Protein AF-A0A6G2W3J6-F1 (afdb_monomer_lite)

Structure (mmCIF, N/CA/C/O backbone):
data_AF-A0A6G2W3J6-F1
#
_entry.id   AF-A0A6G2W3J6-F1
#
loop_
_atom_site.group_PDB
_atom_site.id
_atom_site.type_symbol
_atom_site.label_atom_id
_atom_site.label_alt_id
_atom_site.label_comp_id
_atom_site.label_asym_id
_atom_site.label_entity_id
_atom_site.label_seq_id
_atom_site.pdbx_PDB_ins_code
_atom_site.Cartn_x
_atom_site.Cartn_y
_atom_site.Cartn_z
_atom_site.occupancy
_atom_site.B_iso_or_equiv
_atom_site.auth_seq_id
_atom_site.auth_comp_id
_atom_site.auth_asym_id
_atom_site.auth_atom_id
_atom_site.pdbx_PDB_model_num
ATOM 1 N N . MET A 1 1 ? -17.926 -0.804 -3.340 1.00 58.75 1 MET A N 1
ATOM 2 C CA . MET A 1 1 ? -16.644 -0.094 -3.191 1.00 58.75 1 MET A CA 1
ATOM 3 C C . MET A 1 1 ? -16.027 -0.636 -1.921 1.00 58.75 1 MET A C 1
ATOM 5 O O . MET A 1 1 ? -16.693 -0.536 -0.897 1.00 58.75 1 MET A O 1
ATOM 9 N N . GLN A 1 2 ? -14.886 -1.318 -2.015 1.00 79.25 2 GLN A N 1
ATOM 10 C CA . GLN A 1 2 ? -14.185 -1.808 -0.827 1.00 79.25 2 GLN A CA 1
ATOM 11 C C . GLN A 1 2 ? -13.640 -0.626 -0.022 1.00 79.25 2 GLN A C 1
ATOM 13 O O . GLN A 1 2 ? -13.324 0.428 -0.580 1.00 79.25 2 GLN A O 1
ATOM 18 N N . THR A 1 3 ? -13.573 -0.793 1.291 1.00 92.06 3 THR A N 1
ATOM 19 C CA . THR A 1 3 ? -12.894 0.146 2.191 1.00 92.06 3 THR A CA 1
ATOM 20 C C . THR A 1 3 ? -11.379 -0.045 2.129 1.00 92.06 3 THR A C 1
ATOM 22 O O . THR A 1 3 ? -10.904 -1.127 1.796 1.00 92.06 3 THR A O 1
ATOM 25 N N . THR A 1 4 ? -10.606 0.967 2.534 1.00 94.69 4 THR A N 1
ATOM 26 C CA . THR A 1 4 ? -9.136 0.873 2.621 1.00 94.69 4 THR A CA 1
ATOM 27 C C . THR A 1 4 ? -8.678 -0.325 3.459 1.00 94.69 4 THR A C 1
ATOM 29 O O . THR A 1 4 ? -7.733 -1.018 3.095 1.00 94.69 4 THR A O 1
ATOM 32 N N . THR A 1 5 ? -9.375 -0.614 4.563 1.00 94.44 5 THR A N 1
ATOM 33 C CA . THR A 1 5 ? -9.111 -1.786 5.408 1.00 94.44 5 THR A CA 1
ATOM 34 C C . THR A 1 5 ? -9.329 -3.098 4.655 1.00 94.44 5 THR A C 1
ATOM 36 O O . THR A 1 5 ? -8.476 -3.979 4.726 1.00 94.44 5 THR A O 1
ATOM 39 N N . GLU A 1 6 ? -10.443 -3.238 3.931 1.00 94.44 6 GLU A N 1
ATOM 40 C CA . GLU A 1 6 ? -10.735 -4.438 3.133 1.00 94.44 6 GLU A CA 1
ATOM 41 C C . GLU A 1 6 ? -9.711 -4.625 2.011 1.00 94.44 6 GLU A C 1
ATOM 43 O O . GLU A 1 6 ? -9.230 -5.739 1.817 1.00 94.44 6 GLU A O 1
ATOM 48 N N . THR A 1 7 ? -9.320 -3.539 1.337 1.00 97.94 7 THR A N 1
ATOM 49 C CA . THR A 1 7 ? -8.278 -3.565 0.304 1.00 97.94 7 THR A CA 1
ATOM 50 C C . THR A 1 7 ? -6.955 -4.076 0.867 1.00 97.94 7 THR A C 1
ATOM 52 O O . THR A 1 7 ? -6.372 -4.976 0.281 1.00 97.94 7 THR A O 1
ATOM 55 N N . LEU A 1 8 ? -6.502 -3.587 2.028 1.00 97.88 8 LEU A N 1
ATOM 56 C CA . LEU A 1 8 ? -5.251 -4.059 2.638 1.00 97.88 8 LEU A CA 1
ATOM 57 C C . LEU A 1 8 ? -5.320 -5.533 3.070 1.00 97.88 8 LEU A C 1
ATOM 59 O O . LEU A 1 8 ? -4.352 -6.271 2.898 1.00 97.88 8 LEU A O 1
ATOM 63 N N . ILE A 1 9 ? -6.456 -5.987 3.609 1.00 97.56 9 ILE A N 1
ATOM 64 C CA . ILE A 1 9 ? -6.646 -7.408 3.943 1.00 97.56 9 ILE A CA 1
ATOM 65 C C . ILE A 1 9 ? -6.544 -8.264 2.677 1.00 97.56 9 ILE A C 1
ATOM 67 O O . ILE A 1 9 ? -5.855 -9.284 2.676 1.00 97.56 9 ILE A O 1
ATOM 71 N N . GLU A 1 10 ? -7.174 -7.830 1.588 1.00 98.12 10 GLU A N 1
ATOM 72 C CA . GLU A 1 10 ? -7.120 -8.554 0.322 1.00 98.12 10 GLU A CA 1
ATOM 73 C C . GLU A 1 10 ? -5.729 -8.499 -0.326 1.00 98.12 10 GLU A C 1
ATOM 75 O O . GLU A 1 10 ? -5.260 -9.509 -0.843 1.00 98.12 10 GLU A O 1
ATOM 80 N N . THR A 1 11 ? -4.992 -7.391 -0.206 1.00 98.50 11 THR A N 1
ATOM 81 C CA . THR A 1 11 ? -3.577 -7.316 -0.605 1.00 98.50 11 THR A CA 1
ATOM 82 C C . THR A 1 11 ? -2.745 -8.396 0.085 1.00 98.50 11 THR A C 1
ATOM 84 O O . THR A 1 11 ? -1.949 -9.072 -0.566 1.00 98.50 11 THR A O 1
ATOM 87 N N . ALA A 1 12 ? -2.941 -8.605 1.391 1.00 98.00 12 ALA A N 1
ATOM 88 C CA . ALA A 1 12 ? -2.244 -9.661 2.120 1.00 98.00 12 ALA A CA 1
ATOM 89 C C . ALA A 1 12 ? -2.598 -11.064 1.586 1.00 98.00 12 ALA A C 1
ATOM 91 O O . ALA A 1 12 ? -1.707 -11.908 1.449 1.00 98.00 12 ALA A O 1
ATOM 92 N N . HIS A 1 13 ? -3.866 -11.316 1.234 1.00 97.94 13 HIS A N 1
ATOM 93 C CA . HIS A 1 13 ? -4.277 -12.573 0.596 1.00 97.94 13 HIS A CA 1
ATOM 94 C C . HIS A 1 13 ? -3.644 -12.769 -0.786 1.00 97.94 13 HIS A C 1
ATOM 96 O O . HIS A 1 13 ? -3.170 -13.869 -1.089 1.00 97.94 13 HIS A O 1
ATOM 102 N N . ILE A 1 14 ? -3.595 -11.714 -1.604 1.00 98.12 14 ILE A N 1
ATOM 103 C CA . ILE A 1 14 ? -2.970 -11.741 -2.930 1.00 98.12 14 ILE A CA 1
ATOM 104 C C . ILE A 1 14 ? -1.489 -12.094 -2.792 1.00 98.12 14 ILE A C 1
ATOM 106 O O . ILE A 1 14 ? -1.054 -13.069 -3.395 1.00 98.12 14 ILE A O 1
ATOM 110 N N . ILE A 1 15 ? -0.736 -11.401 -1.931 1.00 97.88 15 ILE A N 1
ATOM 111 C CA . ILE A 1 15 ? 0.695 -11.686 -1.713 1.00 97.88 15 ILE A CA 1
ATOM 112 C C . ILE A 1 15 ? 0.909 -13.106 -1.170 1.00 97.88 15 ILE A C 1
ATOM 114 O O . ILE A 1 15 ? 1.841 -13.786 -1.589 1.00 97.88 15 ILE A O 1
ATOM 118 N N . THR A 1 16 ? 0.033 -13.592 -0.287 1.00 97.62 16 THR A N 1
ATOM 119 C CA . THR A 1 16 ? 0.101 -14.977 0.221 1.00 97.62 16 THR A CA 1
ATOM 120 C C . THR A 1 16 ? -0.063 -16.008 -0.900 1.00 97.62 16 THR A C 1
ATOM 122 O O . THR A 1 16 ? 0.569 -17.062 -0.872 1.00 97.62 16 THR A O 1
ATOM 125 N N . THR A 1 17 ? -0.925 -15.720 -1.878 1.00 97.00 17 THR A N 1
ATOM 126 C CA . THR A 1 17 ? -1.281 -16.655 -2.957 1.00 97.00 17 THR A CA 1
ATOM 127 C C . THR A 1 17 ? -0.288 -16.606 -4.114 1.00 97.00 17 THR A C 1
ATOM 129 O O . THR A 1 17 ? 0.094 -17.644 -4.647 1.00 97.00 17 THR A O 1
ATOM 132 N N . HIS A 1 18 ? 0.119 -15.400 -4.496 1.00 95.94 18 HIS A N 1
ATOM 133 C CA . HIS A 1 18 ? 0.933 -15.126 -5.676 1.00 95.94 18 HIS A CA 1
ATOM 134 C C . HIS A 1 18 ? 2.433 -15.068 -5.361 1.00 95.94 18 HIS A C 1
ATOM 136 O O . HIS A 1 18 ? 3.262 -15.363 -6.217 1.00 95.94 18 HIS A O 1
ATOM 142 N N . GLY A 1 19 ? 2.792 -14.749 -4.116 1.00 96.75 19 GLY A N 1
ATOM 143 C CA . GLY A 1 19 ? 4.154 -14.411 -3.724 1.00 96.75 19 GLY A CA 1
ATOM 144 C C . GLY A 1 19 ? 4.464 -12.928 -3.939 1.00 96.75 19 GLY A C 1
ATOM 145 O O . GLY A 1 19 ? 3.744 -12.208 -4.631 1.00 96.75 19 GLY A O 1
ATOM 146 N N . LEU A 1 20 ? 5.557 -12.476 -3.324 1.00 97.12 20 LEU A N 1
ATOM 147 C CA . LEU A 1 20 ? 6.039 -11.101 -3.420 1.00 97.12 20 LEU A CA 1
ATOM 148 C C . LEU A 1 20 ? 7.116 -10.997 -4.502 1.00 97.12 20 LEU A C 1
ATOM 150 O O . LEU A 1 20 ? 8.135 -11.687 -4.434 1.00 97.12 20 LEU A O 1
ATOM 154 N N . HIS A 1 21 ? 6.900 -10.125 -5.478 1.00 96.25 21 HIS A N 1
ATOM 155 C CA . HIS A 1 21 ? 7.903 -9.767 -6.472 1.00 96.25 21 HIS A CA 1
ATOM 156 C C . HIS A 1 21 ? 8.715 -8.558 -6.001 1.00 96.25 21 HIS A C 1
ATOM 158 O O . HIS A 1 21 ? 8.170 -7.611 -5.447 1.00 96.25 21 HIS A O 1
ATOM 164 N N . THR A 1 22 ? 10.026 -8.612 -6.231 1.00 92.75 22 THR A N 1
ATOM 165 C CA . THR A 1 22 ? 11.011 -7.594 -5.827 1.00 92.75 22 THR A CA 1
ATOM 166 C C . THR A 1 22 ? 11.917 -7.179 -6.995 1.00 92.75 22 THR A C 1
ATOM 168 O O . THR A 1 22 ? 13.055 -6.752 -6.800 1.00 92.75 22 THR A O 1
ATOM 171 N N . GLY A 1 23 ? 11.452 -7.381 -8.231 1.00 90.19 23 GLY A N 1
ATOM 172 C CA . GLY A 1 23 ? 12.160 -6.963 -9.439 1.00 90.19 23 GLY A CA 1
ATOM 173 C C . GLY A 1 23 ? 11.842 -5.522 -9.843 1.00 90.19 23 GLY A C 1
ATOM 174 O O . GLY A 1 23 ? 11.197 -4.780 -9.116 1.00 90.19 23 GLY A O 1
ATOM 175 N N . ASN A 1 24 ? 12.298 -5.142 -11.039 1.00 88.50 24 ASN A N 1
ATOM 176 C CA . ASN A 1 24 ? 12.112 -3.792 -11.590 1.00 88.50 24 ASN A CA 1
ATOM 177 C C . ASN A 1 24 ? 10.724 -3.569 -12.215 1.00 88.50 24 ASN A C 1
ATOM 179 O O . ASN A 1 24 ? 10.472 -2.517 -12.785 1.00 88.50 24 ASN A O 1
ATOM 183 N N . GLN A 1 25 ? 9.878 -4.593 -12.268 1.00 93.81 25 GLN A N 1
ATOM 184 C CA . GLN A 1 25 ? 8.523 -4.490 -12.803 1.00 93.81 25 GLN A CA 1
ATOM 185 C C . GLN A 1 25 ? 7.540 -4.730 -11.663 1.00 93.81 25 GLN A C 1
ATOM 187 O O . GLN A 1 25 ? 7.918 -5.207 -10.600 1.00 93.81 25 GLN A O 1
ATOM 192 N N . PHE A 1 26 ? 6.270 -4.421 -11.883 1.00 96.06 26 PHE A N 1
ATOM 193 C CA . PHE A 1 26 ? 5.230 -4.599 -10.875 1.00 96.06 26 PHE A CA 1
ATOM 194 C C . PHE A 1 26 ? 4.685 -6.036 -10.812 1.00 96.06 26 PHE A C 1
ATOM 196 O O . PHE A 1 26 ? 3.974 -6.396 -9.878 1.00 96.06 26 PHE A O 1
ATOM 203 N N . ALA A 1 27 ? 5.029 -6.883 -11.779 1.00 96.44 27 ALA A N 1
ATOM 204 C CA . ALA A 1 27 ? 4.728 -8.307 -11.795 1.00 96.44 27 ALA A CA 1
ATOM 205 C C . ALA A 1 27 ? 5.871 -9.087 -12.454 1.00 96.44 27 ALA A C 1
ATOM 207 O O . ALA A 1 27 ? 6.502 -8.617 -13.407 1.00 96.44 27 ALA A O 1
ATOM 208 N N . ALA A 1 28 ? 6.118 -10.302 -11.966 1.00 95.38 28 ALA A N 1
ATOM 209 C CA . ALA A 1 28 ? 7.093 -11.195 -12.572 1.00 95.38 28 ALA A CA 1
ATOM 210 C C . ALA A 1 28 ? 6.627 -11.670 -13.962 1.00 95.38 28 ALA A C 1
ATOM 212 O O . ALA A 1 28 ? 5.439 -11.838 -14.224 1.00 95.38 28 ALA A O 1
ATOM 213 N N . THR A 1 29 ? 7.579 -11.919 -14.863 1.00 93.62 29 THR A N 1
ATOM 214 C CA . THR A 1 29 ? 7.298 -12.489 -16.198 1.00 93.62 29 THR A CA 1
ATOM 215 C C . THR A 1 29 ? 7.433 -14.013 -16.234 1.00 93.62 29 THR A C 1
ATOM 217 O O . THR A 1 29 ? 6.941 -14.660 -17.156 1.00 93.62 29 THR A O 1
ATOM 220 N N . ASP A 1 30 ? 8.111 -14.591 -15.244 1.00 92.56 30 ASP A N 1
ATOM 221 C CA . ASP A 1 30 ? 8.478 -16.006 -15.145 1.00 92.56 30 ASP A CA 1
ATOM 222 C C . ASP A 1 30 ? 7.820 -16.731 -13.957 1.00 92.56 30 ASP A C 1
ATOM 224 O O . ASP A 1 30 ? 8.031 -17.930 -13.763 1.00 92.56 30 ASP A O 1
ATOM 228 N N . SER A 1 31 ? 7.011 -16.021 -13.171 1.00 93.31 31 SER A N 1
ATOM 229 C CA . SER A 1 31 ? 6.241 -16.546 -12.042 1.00 93.31 31 SER A CA 1
ATOM 230 C C . SER A 1 31 ? 4.971 -15.721 -11.829 1.00 93.31 31 SER A C 1
ATOM 232 O O . SER A 1 31 ? 4.799 -14.678 -12.450 1.00 93.31 31 SER A O 1
ATOM 234 N N . ASP A 1 32 ? 4.097 -16.173 -10.930 1.00 94.00 32 ASP A N 1
ATOM 235 C CA . ASP A 1 32 ? 2.869 -15.450 -10.575 1.00 94.00 32 ASP A CA 1
ATOM 236 C C . ASP A 1 32 ? 3.101 -14.346 -9.524 1.00 94.00 32 ASP A C 1
ATOM 238 O O . ASP A 1 32 ? 2.135 -13.729 -9.080 1.00 94.00 32 ASP A O 1
ATOM 242 N N . ALA A 1 33 ? 4.353 -14.107 -9.110 1.00 96.94 33 ALA A N 1
ATOM 243 C CA . ALA A 1 33 ? 4.698 -13.155 -8.057 1.00 96.94 33 ALA A CA 1
ATOM 244 C C . ALA A 1 33 ? 4.413 -11.708 -8.467 1.00 96.94 33 ALA A C 1
ATOM 246 O O . ALA A 1 33 ? 4.651 -11.310 -9.612 1.00 96.94 33 ALA A O 1
ATOM 247 N N . ILE A 1 34 ? 3.974 -10.900 -7.500 1.00 97.12 34 ILE A N 1
ATOM 248 C CA . ILE A 1 34 ? 3.543 -9.525 -7.748 1.00 97.12 34 ILE A CA 1
ATOM 249 C C . ILE A 1 34 ? 4.139 -8.526 -6.757 1.00 97.12 34 ILE A C 1
ATOM 251 O O . ILE A 1 34 ? 4.362 -8.852 -5.588 1.00 97.12 34 ILE A O 1
ATOM 255 N N . ASP A 1 35 ? 4.429 -7.318 -7.235 1.00 97.81 35 ASP A N 1
ATOM 256 C CA . ASP A 1 35 ? 4.868 -6.209 -6.396 1.00 97.81 35 ASP A CA 1
ATOM 257 C C . ASP A 1 35 ? 3.743 -5.801 -5.439 1.00 97.81 35 ASP A C 1
ATOM 259 O O . ASP A 1 35 ? 2.550 -5.923 -5.733 1.00 97.81 35 ASP A O 1
ATOM 263 N N . ILE A 1 36 ? 4.127 -5.298 -4.273 1.00 98.19 36 ILE A N 1
ATOM 264 C CA . ILE A 1 36 ? 3.200 -4.903 -3.218 1.00 98.19 36 ILE A CA 1
ATOM 265 C C . ILE A 1 36 ? 2.197 -3.827 -3.667 1.00 98.19 36 ILE A C 1
ATOM 267 O O . ILE A 1 36 ? 1.012 -3.939 -3.354 1.00 98.19 36 ILE A O 1
ATOM 271 N N . CYS A 1 37 ? 2.614 -2.824 -4.440 1.00 98.31 37 CYS A N 1
ATOM 272 C CA . CYS A 1 37 ? 1.732 -1.761 -4.925 1.00 98.31 37 CYS A CA 1
ATOM 273 C C . CYS A 1 37 ? 0.771 -2.280 -6.004 1.00 98.31 37 CYS A C 1
ATOM 275 O O . CYS A 1 37 ? -0.399 -1.891 -6.036 1.00 98.31 37 CYS A O 1
ATOM 277 N N . ALA A 1 38 ? 1.218 -3.220 -6.837 1.00 98.06 38 ALA A N 1
ATOM 278 C CA . ALA A 1 38 ? 0.347 -3.895 -7.794 1.00 98.06 38 ALA A CA 1
ATOM 279 C C . ALA A 1 38 ? -0.635 -4.867 -7.126 1.00 98.06 38 ALA A C 1
ATOM 281 O O . ALA A 1 38 ? -1.790 -4.939 -7.544 1.00 98.06 38 ALA A O 1
ATOM 282 N N . ALA A 1 39 ? -0.245 -5.535 -6.036 1.00 98.44 39 ALA A N 1
ATOM 283 C CA . ALA A 1 39 ? -1.171 -6.302 -5.203 1.00 98.44 39 ALA A CA 1
ATOM 284 C C . ALA A 1 39 ? -2.244 -5.405 -4.562 1.00 98.44 39 ALA A C 1
ATOM 286 O O . ALA A 1 39 ? -3.408 -5.801 -4.478 1.00 98.44 39 ALA A O 1
ATOM 287 N N . VAL A 1 40 ? -1.884 -4.185 -4.140 1.00 98.56 40 VAL A N 1
ATOM 288 C CA . VAL A 1 40 ? -2.858 -3.191 -3.658 1.00 98.56 40 VAL A CA 1
ATOM 289 C C . VAL A 1 40 ? -3.818 -2.776 -4.771 1.00 98.56 40 VAL A C 1
ATOM 291 O O . VAL A 1 40 ? -5.030 -2.753 -4.551 1.00 98.56 40 VAL A O 1
ATOM 294 N N . TYR A 1 41 ? -3.311 -2.509 -5.976 1.00 98.50 41 TYR A N 1
ATOM 295 C CA . TYR A 1 41 ? -4.159 -2.204 -7.129 1.00 98.50 41 TYR A CA 1
ATOM 296 C C . TYR A 1 41 ? -5.109 -3.359 -7.466 1.00 98.50 41 TYR A C 1
ATOM 298 O O . TYR A 1 41 ? -6.310 -3.144 -7.615 1.00 98.50 41 TYR A O 1
ATOM 306 N N . MET A 1 42 ? -4.601 -4.592 -7.527 1.00 98.31 42 MET A N 1
ATOM 307 C CA . MET A 1 42 ? -5.416 -5.781 -7.779 1.00 98.31 42 MET A CA 1
ATOM 308 C C . MET A 1 42 ? -6.508 -5.967 -6.728 1.00 98.31 42 MET A C 1
ATOM 310 O O . MET A 1 42 ? -7.635 -6.295 -7.087 1.00 98.31 42 MET A O 1
ATOM 314 N N . ALA A 1 43 ? -6.202 -5.734 -5.450 1.00 98.25 43 ALA A N 1
ATOM 315 C CA . ALA A 1 43 ? -7.199 -5.773 -4.387 1.00 98.25 43 ALA A CA 1
ATOM 316 C C . ALA A 1 43 ? -8.289 -4.708 -4.595 1.00 98.25 43 ALA A C 1
ATOM 318 O O . ALA A 1 43 ? -9.472 -5.002 -4.456 1.00 98.25 43 ALA A O 1
ATOM 319 N N . ALA A 1 44 ? -7.899 -3.484 -4.959 1.00 97.56 44 ALA A N 1
ATOM 320 C CA . ALA A 1 44 ? -8.814 -2.356 -5.112 1.00 97.56 44 ALA A CA 1
ATOM 321 C C . ALA A 1 44 ? -9.699 -2.442 -6.371 1.00 97.56 44 ALA A C 1
ATOM 323 O O . ALA A 1 44 ? -10.889 -2.126 -6.313 1.00 97.56 44 ALA A O 1
ATOM 324 N N . GLU A 1 45 ? -9.122 -2.852 -7.501 1.00 96.88 45 GLU A N 1
ATOM 325 C CA . GLU A 1 45 ? -9.743 -2.775 -8.832 1.00 96.88 45 GLU A CA 1
ATOM 326 C C . GLU A 1 45 ? -10.134 -4.151 -9.398 1.00 96.88 45 GLU A C 1
ATOM 328 O O . GLU A 1 45 ? -10.869 -4.239 -10.383 1.00 96.88 45 GLU A O 1
ATOM 333 N N . GLY A 1 46 ? -9.655 -5.246 -8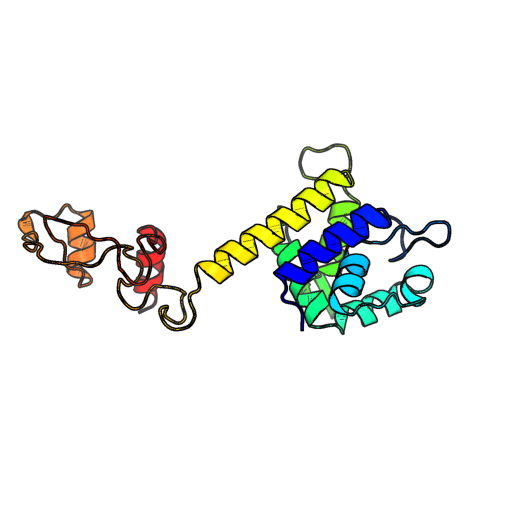.800 1.00 95.94 46 GLY A N 1
ATOM 334 C CA . GLY A 1 46 ? -9.963 -6.616 -9.221 1.00 95.94 46 GLY A CA 1
ATOM 335 C C . GLY A 1 46 ? -9.339 -7.034 -10.556 1.00 95.94 46 GLY A C 1
ATOM 336 O O . GLY A 1 46 ? -9.763 -8.031 -11.142 1.00 95.94 46 GLY A O 1
ATOM 337 N N . THR A 1 47 ? -8.364 -6.278 -11.070 1.00 95.25 47 THR A N 1
ATOM 338 C CA . THR A 1 47 ? -7.701 -6.547 -12.356 1.00 95.25 47 THR A CA 1
ATOM 339 C C . THR A 1 47 ? -6.181 -6.457 -12.233 1.00 95.25 47 THR A C 1
ATOM 341 O O . THR A 1 47 ? -5.667 -5.723 -11.395 1.00 95.25 47 THR A O 1
ATOM 344 N N . CYS A 1 48 ? -5.467 -7.208 -13.078 1.00 95.31 48 CYS A N 1
ATOM 345 C CA . CYS A 1 48 ? -4.010 -7.159 -13.210 1.00 95.31 48 CYS A CA 1
ATOM 346 C C . CYS A 1 48 ? -3.658 -6.757 -14.655 1.00 95.31 48 CYS A C 1
ATOM 348 O O . CYS A 1 48 ? -3.755 -7.598 -15.556 1.00 95.31 48 CYS A O 1
ATOM 350 N N . PRO A 1 49 ? -3.355 -5.473 -14.909 1.00 96.81 49 PRO A N 1
ATOM 351 C CA . PRO A 1 49 ? -2.967 -4.988 -16.230 1.00 96.81 49 PRO A CA 1
ATOM 352 C C . PRO A 1 49 ? -1.677 -5.663 -16.732 1.00 96.81 49 PRO A C 1
ATOM 354 O O . PRO A 1 49 ? -0.732 -5.813 -15.957 1.00 96.81 49 PRO A O 1
ATOM 357 N N . PRO A 1 50 ? -1.587 -6.057 -18.016 1.00 96.12 50 PRO A N 1
ATOM 358 C CA . PRO A 1 50 ? -0.376 -6.676 -18.569 1.00 96.12 50 PRO A CA 1
ATOM 359 C C . PRO A 1 50 ? 0.856 -5.757 -18.512 1.00 96.12 50 PRO A C 1
ATOM 361 O O . PRO A 1 50 ? 1.990 -6.246 -18.445 1.00 96.12 50 PRO A O 1
ATOM 364 N N . GLU A 1 51 ? 0.645 -4.439 -18.496 1.00 97.75 51 GLU A N 1
ATOM 365 C CA . GLU A 1 51 ? 1.684 -3.417 -18.351 1.00 97.75 51 GLU A CA 1
ATOM 366 C C . GLU A 1 51 ? 2.502 -3.612 -17.071 1.00 97.75 51 GLU A C 1
ATOM 368 O O . GLU A 1 51 ? 3.705 -3.373 -17.100 1.00 97.75 51 GLU A O 1
ATOM 373 N N . PHE A 1 52 ? 1.919 -4.189 -16.010 1.00 97.31 52 PHE A N 1
ATOM 374 C CA . PHE A 1 52 ? 2.630 -4.482 -14.757 1.00 97.31 52 PHE A CA 1
ATOM 375 C C . PHE A 1 52 ? 3.862 -5.367 -14.952 1.00 97.31 52 PHE A C 1
ATOM 377 O O . PHE A 1 52 ? 4.789 -5.307 -14.152 1.00 97.31 52 PHE A O 1
ATOM 384 N N . SER A 1 53 ? 3.901 -6.162 -16.020 1.00 96.75 53 SER A N 1
ATOM 385 C CA . SER A 1 53 ? 5.033 -7.037 -1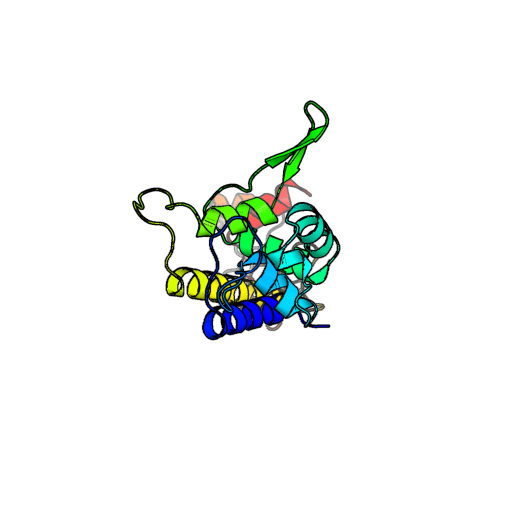6.345 1.00 96.75 53 SER A CA 1
ATOM 386 C C . SER A 1 53 ? 5.946 -6.504 -17.458 1.00 96.75 53 SER A C 1
ATOM 388 O O . SER A 1 53 ? 6.964 -7.130 -17.760 1.00 96.75 53 SER A O 1
ATOM 390 N N . THR A 1 54 ? 5.578 -5.399 -18.118 1.00 96.00 54 THR A N 1
ATOM 391 C CA . THR A 1 54 ? 6.200 -4.975 -19.388 1.00 96.00 54 THR A CA 1
ATOM 392 C C . THR A 1 54 ? 6.551 -3.492 -19.493 1.00 96.00 54 THR A C 1
ATOM 394 O O . THR A 1 54 ? 7.405 -3.157 -20.316 1.00 96.00 54 THR A O 1
ATOM 397 N N . ASP A 1 55 ? 5.922 -2.618 -18.708 1.00 96.44 55 ASP A N 1
ATOM 398 C CA . ASP A 1 55 ? 6.100 -1.167 -18.765 1.00 96.44 55 ASP A CA 1
ATOM 399 C C . ASP A 1 55 ? 5.887 -0.536 -17.376 1.00 96.44 55 ASP A C 1
ATOM 401 O O . ASP A 1 55 ? 4.760 -0.354 -16.905 1.00 96.44 55 ASP A O 1
ATOM 405 N N . GLU A 1 56 ? 6.996 -0.197 -16.721 1.00 93.88 56 GLU A N 1
ATOM 406 C CA . GLU A 1 56 ? 7.022 0.396 -15.381 1.00 93.88 56 GLU A CA 1
ATOM 407 C C . GLU A 1 56 ? 6.340 1.770 -15.339 1.00 93.88 56 GLU A C 1
ATOM 409 O O . GLU A 1 56 ? 5.502 2.011 -14.470 1.00 93.88 56 GLU A O 1
ATOM 414 N N . ASP A 1 57 ? 6.622 2.642 -16.312 1.00 94.25 57 ASP A N 1
ATOM 415 C CA . ASP A 1 57 ? 6.073 4.002 -16.362 1.00 94.25 57 ASP A CA 1
ATOM 416 C C . ASP A 1 57 ? 4.546 3.966 -16.511 1.00 94.25 57 ASP A C 1
ATOM 418 O O . ASP A 1 57 ? 3.810 4.684 -15.821 1.00 94.25 57 ASP A O 1
ATOM 422 N N . THR A 1 58 ? 4.046 3.088 -17.384 1.00 95.69 58 THR A N 1
ATOM 423 C CA . THR A 1 58 ? 2.600 2.906 -17.547 1.00 95.69 58 THR A CA 1
ATOM 424 C C . THR A 1 58 ? 1.974 2.266 -16.305 1.00 95.69 58 THR A C 1
ATOM 426 O O . THR A 1 58 ? 0.877 2.662 -15.904 1.00 95.69 58 THR A O 1
ATOM 429 N N . SER A 1 59 ? 2.667 1.340 -15.638 1.00 96.88 59 SER A N 1
ATOM 430 C CA . SER A 1 59 ? 2.206 0.739 -14.377 1.00 96.88 59 SER A CA 1
ATOM 431 C C . SER A 1 59 ? 2.035 1.782 -13.276 1.00 96.88 59 SER A C 1
ATOM 433 O O . SER A 1 59 ? 0.977 1.846 -12.643 1.00 96.88 59 SER A O 1
ATOM 435 N N . LEU A 1 60 ? 3.031 2.657 -13.104 1.00 95.62 60 LEU A N 1
ATOM 436 C CA . LEU A 1 60 ? 2.980 3.781 -12.169 1.00 95.62 60 LEU A CA 1
ATOM 437 C C . LEU A 1 60 ? 1.798 4.703 -12.473 1.00 95.62 60 LEU A C 1
ATOM 439 O O . LEU A 1 60 ? 1.066 5.086 -11.556 1.00 95.62 60 LEU A O 1
ATOM 443 N N . ALA A 1 61 ? 1.565 5.024 -13.749 1.00 94.62 61 ALA A N 1
ATOM 444 C CA . ALA A 1 61 ? 0.435 5.852 -14.162 1.00 94.62 61 ALA A CA 1
ATOM 445 C C . ALA A 1 61 ? -0.920 5.192 -13.846 1.00 94.62 61 ALA A C 1
ATOM 447 O O . ALA A 1 61 ? -1.830 5.867 -13.358 1.00 94.62 61 ALA A O 1
ATOM 448 N N . ILE A 1 62 ? -1.052 3.881 -14.079 1.00 97.44 62 ILE A N 1
ATOM 449 C CA . ILE A 1 62 ? -2.269 3.115 -13.779 1.00 97.44 62 ILE A CA 1
ATOM 450 C C . ILE A 1 62 ? -2.551 3.098 -12.272 1.00 97.44 62 ILE A C 1
ATOM 452 O O . ILE A 1 62 ? -3.667 3.419 -11.854 1.00 97.44 62 ILE A O 1
ATOM 456 N N . ILE A 1 63 ? -1.548 2.763 -11.454 1.00 97.25 63 ILE A N 1
ATOM 457 C CA . ILE A 1 63 ? -1.685 2.702 -9.991 1.00 97.25 63 ILE A CA 1
ATOM 458 C C . ILE A 1 63 ? -2.024 4.090 -9.441 1.00 97.25 63 ILE A C 1
ATOM 460 O O . ILE A 1 63 ? -2.991 4.238 -8.693 1.00 97.25 63 ILE A O 1
ATOM 464 N N . SER A 1 64 ? -1.297 5.121 -9.880 1.00 94.31 64 SER A N 1
ATOM 465 C CA . SER A 1 64 ? -1.502 6.509 -9.447 1.00 94.31 64 SER A CA 1
ATOM 466 C C . SER A 1 64 ? -2.884 7.059 -9.809 1.00 94.31 64 SER A C 1
ATOM 468 O O . SER A 1 64 ? -3.412 7.918 -9.101 1.00 94.31 64 SER A O 1
ATOM 470 N N . ALA A 1 65 ? -3.484 6.577 -10.902 1.00 93.81 65 ALA A N 1
ATOM 471 C CA . ALA A 1 65 ? -4.822 6.974 -11.329 1.00 93.81 65 ALA A CA 1
ATOM 472 C C . ALA A 1 65 ? -5.945 6.309 -10.510 1.00 93.81 65 ALA A C 1
ATOM 474 O O . ALA A 1 65 ? -7.067 6.823 -10.492 1.00 93.81 65 ALA A O 1
ATOM 475 N N . SER A 1 66 ? -5.675 5.197 -9.815 1.00 96.00 66 SER A N 1
ATOM 476 C CA . SER A 1 66 ? -6.662 4.538 -8.955 1.00 96.00 66 SER A CA 1
ATOM 477 C C . SER A 1 66 ? -6.713 5.196 -7.576 1.00 96.00 66 SER A C 1
ATOM 479 O O . SER A 1 66 ? -5.883 4.956 -6.699 1.00 96.00 66 SER A O 1
ATOM 481 N N . ALA A 1 67 ? -7.745 6.015 -7.357 1.00 95.06 67 ALA A N 1
ATOM 482 C CA . ALA A 1 67 ? -8.022 6.608 -6.052 1.00 95.06 67 ALA A CA 1
ATOM 483 C C . ALA A 1 67 ? -8.111 5.580 -4.898 1.00 95.06 67 ALA A C 1
ATOM 485 O O . ALA A 1 67 ? -7.498 5.836 -3.857 1.00 95.06 67 ALA A O 1
ATOM 486 N N . PRO A 1 68 ? -8.824 4.437 -5.023 1.00 94.88 68 PRO A N 1
ATOM 487 C CA . PRO A 1 68 ? -8.870 3.455 -3.941 1.00 94.88 68 PRO A CA 1
ATOM 488 C C . PRO A 1 68 ? -7.515 2.773 -3.703 1.00 94.88 68 PRO A C 1
ATOM 490 O O . PRO A 1 68 ? -7.135 2.609 -2.542 1.00 94.88 68 PRO A O 1
ATOM 493 N N . ALA A 1 69 ? -6.747 2.453 -4.753 1.00 97.06 69 ALA A N 1
ATOM 494 C CA . ALA A 1 69 ? -5.407 1.891 -4.584 1.00 97.06 69 ALA A CA 1
ATOM 495 C C . ALA A 1 69 ? -4.472 2.890 -3.887 1.00 97.06 69 ALA A C 1
ATOM 497 O O . ALA A 1 69 ? -3.839 2.554 -2.889 1.00 97.06 69 ALA A O 1
ATOM 498 N N . MET A 1 70 ? -4.452 4.150 -4.334 1.00 97.00 70 MET A N 1
ATOM 499 C CA . MET A 1 70 ? -3.619 5.189 -3.726 1.00 97.00 70 MET A CA 1
ATOM 500 C C . MET A 1 70 ? -3.996 5.490 -2.273 1.00 97.00 70 MET A C 1
ATOM 502 O O . MET A 1 70 ? -3.114 5.809 -1.478 1.00 97.00 70 MET A O 1
ATOM 506 N N . ALA A 1 71 ? -5.272 5.373 -1.892 1.00 95.12 71 ALA A N 1
ATOM 507 C CA . ALA A 1 71 ? -5.686 5.505 -0.495 1.00 95.12 71 ALA A CA 1
ATOM 508 C C . ALA A 1 71 ? -5.093 4.390 0.386 1.00 95.12 71 ALA A C 1
ATOM 510 O O . ALA A 1 71 ? -4.613 4.666 1.486 1.00 95.12 71 ALA A O 1
ATOM 511 N N . ALA A 1 72 ? -5.082 3.148 -0.104 1.00 97.19 72 ALA A N 1
ATOM 512 C CA . ALA A 1 72 ? -4.475 2.017 0.594 1.00 97.19 72 ALA A CA 1
ATOM 513 C C . ALA A 1 72 ? -2.941 2.092 0.621 1.00 97.19 72 ALA A C 1
ATOM 515 O O . ALA A 1 72 ? -2.353 1.860 1.675 1.00 97.19 72 ALA A O 1
ATOM 516 N N . ILE A 1 73 ? -2.298 2.496 -0.480 1.00 97.81 73 ILE A N 1
ATOM 517 C CA . ILE A 1 73 ? -0.840 2.697 -0.548 1.00 97.81 73 ILE A CA 1
ATOM 518 C C . ILE A 1 73 ? -0.396 3.779 0.441 1.00 97.81 73 ILE A C 1
ATOM 520 O O . ILE A 1 73 ? 0.554 3.564 1.188 1.00 97.81 73 ILE A O 1
ATOM 524 N N . ARG A 1 74 ? -1.108 4.912 0.512 1.00 95.81 74 ARG A N 1
ATOM 525 C CA . ARG A 1 74 ? -0.834 5.974 1.498 1.00 95.81 74 ARG A CA 1
ATOM 526 C C . ARG A 1 74 ? -0.956 5.457 2.926 1.00 95.81 74 ARG A C 1
ATOM 528 O O . ARG A 1 74 ? -0.027 5.613 3.705 1.00 95.81 74 ARG A O 1
ATOM 535 N N . ALA A 1 75 ? -2.051 4.770 3.246 1.00 94.62 75 ALA A N 1
ATOM 536 C CA . ALA A 1 75 ? -2.244 4.240 4.591 1.00 94.62 75 ALA A CA 1
ATOM 537 C C . ALA A 1 75 ? -1.198 3.183 4.981 1.00 94.62 75 ALA A C 1
ATOM 539 O O . ALA A 1 75 ? -0.798 3.106 6.141 1.00 94.62 75 ALA A O 1
ATOM 540 N N . LEU A 1 76 ? -0.747 2.368 4.023 1.00 96.31 76 LEU A N 1
ATOM 541 C CA . LEU A 1 76 ? 0.345 1.428 4.240 1.00 96.31 76 LEU A CA 1
ATOM 542 C C . LEU A 1 76 ? 1.674 2.160 4.450 1.00 96.31 76 LEU A C 1
ATOM 544 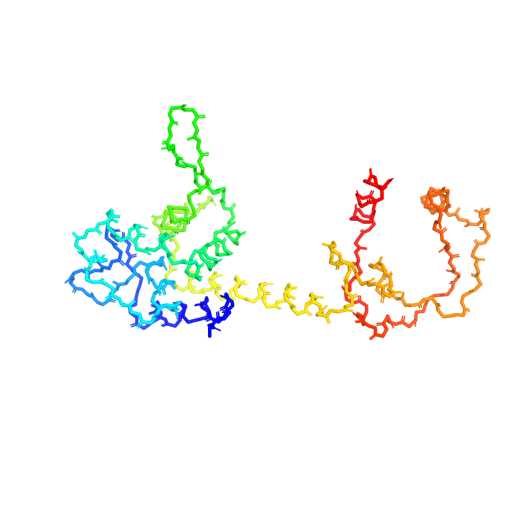O O . LEU A 1 76 ? 2.371 1.856 5.413 1.00 96.31 76 LEU A O 1
ATOM 548 N N . SER A 1 77 ? 1.987 3.136 3.594 1.00 95.75 77 SER A N 1
ATOM 549 C CA . SER A 1 77 ? 3.161 4.009 3.700 1.00 95.75 77 SER A CA 1
ATOM 550 C C . SER A 1 77 ? 3.239 4.691 5.068 1.00 95.75 77 SER A C 1
ATOM 552 O O . SER A 1 77 ? 4.295 4.678 5.689 1.00 95.75 77 SER A O 1
ATOM 554 N N . ASP A 1 78 ? 2.131 5.246 5.561 1.00 91.69 78 ASP A N 1
ATOM 555 C CA . ASP A 1 78 ? 2.061 5.930 6.861 1.00 91.69 78 ASP A CA 1
ATOM 556 C C . ASP A 1 78 ? 2.276 4.975 8.052 1.00 91.69 78 ASP A C 1
ATOM 558 O O . ASP A 1 78 ? 2.592 5.405 9.161 1.00 91.69 78 ASP A O 1
ATOM 562 N N . ALA A 1 79 ? 2.102 3.667 7.840 1.00 90.88 79 ALA A N 1
ATOM 563 C CA . ALA A 1 79 ? 2.360 2.629 8.836 1.00 90.88 79 ALA A CA 1
ATOM 564 C C . ALA A 1 79 ? 3.803 2.084 8.793 1.00 90.88 79 ALA A C 1
ATOM 566 O O . ALA A 1 79 ? 4.154 1.192 9.584 1.00 90.88 79 ALA A O 1
ATOM 567 N N . LEU A 1 80 ? 4.634 2.563 7.863 1.00 90.06 80 LEU A N 1
ATOM 568 C CA . LEU A 1 80 ? 6.061 2.253 7.809 1.00 90.06 80 LEU A CA 1
ATOM 569 C C . LEU A 1 80 ? 6.841 3.187 8.743 1.00 90.06 80 LEU A C 1
ATOM 571 O O . LEU A 1 80 ? 6.399 4.275 9.087 1.00 90.06 80 LEU A O 1
ATOM 575 N N . GLU A 1 81 ? 7.994 2.718 9.214 1.00 84.25 81 GLU A N 1
ATOM 576 C CA . GLU A 1 81 ? 8.822 3.458 10.182 1.00 84.25 81 GLU A CA 1
ATOM 577 C C . GLU A 1 81 ? 9.785 4.449 9.513 1.00 84.25 81 GLU A C 1
ATOM 579 O O . GLU A 1 81 ? 10.397 5.265 10.199 1.00 84.25 81 GLU A O 1
ATOM 584 N N . SER A 1 82 ? 9.949 4.354 8.193 1.00 83.94 82 SER A N 1
ATOM 585 C CA . SER A 1 82 ? 10.779 5.246 7.389 1.00 83.94 82 SER A CA 1
ATOM 586 C C . SER A 1 82 ? 10.001 6.465 6.905 1.00 83.94 82 SER A C 1
ATOM 588 O O . SER A 1 82 ? 8.785 6.417 6.726 1.00 83.94 82 SER A O 1
ATOM 590 N N . ASP A 1 83 ? 10.733 7.554 6.672 1.00 85.38 83 ASP A N 1
ATOM 591 C CA . ASP A 1 83 ? 10.185 8.741 6.025 1.00 85.38 83 ASP A CA 1
ATOM 592 C C . ASP A 1 83 ? 9.763 8.416 4.587 1.00 85.38 83 ASP A C 1
ATOM 594 O O . ASP A 1 83 ? 10.433 7.652 3.887 1.00 85.38 83 ASP A O 1
ATOM 598 N N . VAL A 1 84 ? 8.664 9.033 4.145 1.00 88.75 84 VAL A N 1
ATOM 599 C CA . VAL A 1 84 ? 8.179 8.898 2.768 1.00 88.75 84 VAL A CA 1
ATOM 600 C C . VAL A 1 84 ? 9.219 9.464 1.804 1.00 88.75 84 VAL A C 1
ATOM 602 O O . VAL A 1 84 ? 9.789 10.529 2.039 1.00 88.75 84 VAL A O 1
ATOM 605 N N . ASN A 1 85 ? 9.459 8.747 0.709 1.00 84.62 85 ASN A N 1
ATOM 606 C CA . ASN A 1 85 ? 10.320 9.208 -0.368 1.00 84.62 85 ASN A CA 1
ATOM 607 C C . ASN A 1 85 ? 9.731 10.464 -1.022 1.00 84.62 85 ASN A C 1
ATOM 609 O O . ASN A 1 85 ? 8.531 10.537 -1.250 1.00 84.62 85 ASN A O 1
ATOM 613 N N . ASP A 1 86 ? 10.579 11.426 -1.369 1.00 87.50 86 ASP A N 1
ATOM 614 C CA . ASP A 1 86 ? 10.187 12.608 -2.134 1.00 87.50 86 ASP A CA 1
ATOM 615 C C . ASP A 1 86 ? 10.613 12.443 -3.597 1.00 87.50 86 ASP A C 1
ATOM 617 O O . ASP A 1 86 ? 11.775 12.136 -3.875 1.00 87.50 86 ASP A O 1
ATOM 621 N N . THR A 1 87 ? 9.702 12.725 -4.530 1.00 84.12 87 THR A N 1
ATOM 622 C CA . THR A 1 87 ? 9.984 12.748 -5.973 1.00 84.12 87 THR A CA 1
ATOM 623 C C . THR A 1 87 ? 9.914 14.178 -6.498 1.00 84.12 87 THR A C 1
ATOM 625 O O . THR A 1 87 ? 8.940 14.901 -6.269 1.00 84.12 87 THR A O 1
ATOM 628 N N . GLU A 1 88 ? 10.959 14.610 -7.208 1.00 83.88 88 GLU A N 1
ATOM 629 C CA . GLU A 1 88 ? 11.024 15.935 -7.827 1.00 83.88 88 GLU A CA 1
ATOM 630 C C . GLU A 1 88 ? 10.163 15.978 -9.099 1.00 83.88 88 GLU A C 1
ATOM 632 O O . GLU A 1 88 ? 10.441 15.290 -10.078 1.00 83.88 88 GLU A O 1
ATOM 637 N N . ILE A 1 89 ? 9.121 16.813 -9.096 1.00 83.31 89 ILE A N 1
ATOM 638 C CA . ILE A 1 89 ? 8.199 16.987 -10.237 1.00 83.31 89 ILE A CA 1
ATOM 639 C C . ILE A 1 89 ? 8.535 18.213 -11.093 1.00 83.31 89 ILE A C 1
ATOM 641 O O . ILE A 1 89 ? 8.082 18.338 -12.231 1.00 83.31 89 ILE A O 1
ATOM 645 N N . ALA A 1 90 ? 9.315 19.140 -10.542 1.00 79.94 90 ALA A N 1
ATOM 646 C CA . ALA A 1 90 ? 9.875 20.301 -11.219 1.00 79.94 90 ALA A CA 1
ATOM 647 C C . ALA A 1 90 ? 11.076 20.815 -10.409 1.00 79.94 90 ALA A C 1
ATOM 649 O O . ALA A 1 90 ? 11.128 20.545 -9.212 1.00 79.94 90 ALA A O 1
ATOM 650 N N . PRO A 1 91 ? 11.997 21.601 -11.001 1.00 88.75 91 PRO A N 1
ATOM 651 C CA . PRO A 1 91 ? 13.167 22.117 -10.294 1.00 88.75 91 PRO A CA 1
ATOM 652 C C . PRO A 1 91 ? 12.820 22.789 -8.956 1.00 88.75 91 PRO A C 1
ATOM 654 O O . PRO A 1 91 ? 12.216 23.866 -8.940 1.00 88.75 91 PRO A O 1
ATOM 657 N N . GLY A 1 92 ? 13.209 22.156 -7.847 1.00 88.62 92 GLY A N 1
ATOM 658 C CA . GLY A 1 92 ? 12.947 22.628 -6.481 1.00 88.62 92 GLY A CA 1
ATOM 659 C C . GLY A 1 92 ? 11.542 22.347 -5.928 1.00 88.62 92 GLY A C 1
ATOM 660 O O . GLY A 1 92 ? 11.196 22.893 -4.881 1.00 88.62 92 GLY A O 1
ATOM 661 N N . TYR A 1 93 ? 10.741 21.519 -6.602 1.00 82.00 93 TYR A N 1
ATOM 662 C CA . TYR A 1 93 ? 9.406 21.100 -6.170 1.00 82.00 93 TYR A CA 1
ATOM 663 C C . TYR A 1 93 ? 9.344 19.578 -6.055 1.00 82.00 93 TYR A C 1
ATOM 665 O O . TYR A 1 93 ? 9.356 18.874 -7.068 1.00 82.00 93 TYR A O 1
ATOM 673 N N . THR A 1 94 ? 9.237 19.082 -4.824 1.00 86.75 94 THR A N 1
ATOM 674 C CA . THR A 1 94 ? 9.043 17.662 -4.524 1.00 86.75 94 THR A CA 1
ATOM 675 C C . THR A 1 94 ? 7.625 17.385 -4.044 1.00 86.75 94 THR A C 1
ATOM 677 O O . THR A 1 94 ? 6.950 18.261 -3.494 1.00 86.75 94 THR A O 1
ATOM 680 N N . ILE A 1 95 ? 7.163 16.160 -4.280 1.00 84.50 95 ILE A N 1
ATOM 681 C CA . ILE A 1 95 ? 5.946 15.616 -3.678 1.00 84.50 95 ILE A CA 1
ATOM 682 C C . ILE A 1 95 ? 6.255 14.267 -3.019 1.00 84.50 95 ILE A C 1
ATOM 684 O O . ILE A 1 95 ? 7.131 13.558 -3.518 1.00 84.50 95 ILE A O 1
ATOM 688 N N . PRO A 1 96 ? 5.515 13.882 -1.962 1.00 89.06 96 PRO A N 1
ATOM 689 C CA . PRO A 1 96 ? 5.635 12.551 -1.384 1.00 89.06 96 PRO A CA 1
ATOM 690 C C . PRO A 1 96 ? 5.252 11.463 -2.393 1.00 89.06 96 PRO A C 1
ATOM 692 O O . PRO A 1 96 ? 4.153 11.477 -2.960 1.00 89.06 96 PRO A O 1
ATOM 695 N N . ASP A 1 97 ? 6.147 10.504 -2.573 1.00 91.88 97 ASP A N 1
ATOM 696 C CA . ASP A 1 97 ? 6.028 9.344 -3.443 1.00 91.88 97 ASP A CA 1
ATOM 697 C C . ASP A 1 97 ? 5.809 8.081 -2.608 1.00 91.88 97 ASP A C 1
ATOM 699 O O . ASP A 1 97 ? 6.726 7.368 -2.196 1.00 91.88 97 ASP A O 1
ATOM 703 N N . HIS A 1 98 ? 4.536 7.827 -2.315 1.00 95.69 98 HIS A N 1
ATOM 704 C CA . HIS A 1 98 ? 4.137 6.679 -1.510 1.00 95.69 98 HIS A CA 1
ATOM 705 C C . HIS A 1 98 ? 4.299 5.344 -2.248 1.00 95.69 98 HIS A C 1
ATOM 707 O O . HIS A 1 98 ? 4.433 4.320 -1.583 1.00 95.69 98 HIS A O 1
ATOM 713 N N . ILE A 1 99 ? 4.276 5.341 -3.588 1.00 95.19 99 ILE A N 1
ATOM 714 C CA . ILE A 1 99 ? 4.498 4.116 -4.368 1.00 95.19 99 ILE A CA 1
ATOM 715 C C . ILE A 1 99 ? 5.967 3.723 -4.226 1.00 95.19 99 ILE A C 1
ATOM 717 O O . ILE A 1 99 ? 6.256 2.619 -3.765 1.00 95.19 99 ILE A O 1
ATOM 721 N N . GLU A 1 100 ? 6.881 4.658 -4.503 1.00 93.12 100 GLU A N 1
ATOM 722 C CA . GLU A 1 100 ? 8.320 4.438 -4.337 1.00 93.12 100 GLU A CA 1
ATOM 723 C C . GLU A 1 100 ? 8.662 4.077 -2.887 1.00 93.12 100 GLU A C 1
ATOM 725 O O . GLU A 1 100 ? 9.437 3.154 -2.649 1.00 93.12 100 GLU A O 1
ATOM 730 N N . HIS A 1 101 ? 8.056 4.740 -1.897 1.00 94.56 101 HIS A N 1
ATOM 731 C CA . HIS A 1 101 ? 8.305 4.431 -0.488 1.00 94.56 101 HIS A CA 1
ATOM 732 C C . HIS A 1 101 ? 7.963 2.977 -0.128 1.00 94.56 101 HIS A C 1
ATOM 734 O O . HIS A 1 101 ? 8.779 2.275 0.476 1.00 94.56 101 HIS A O 1
ATOM 740 N N . VAL A 1 102 ? 6.777 2.501 -0.516 1.00 95.75 102 VAL A N 1
ATOM 741 C CA . VAL A 1 102 ? 6.325 1.139 -0.195 1.00 95.75 102 VAL A CA 1
ATOM 742 C C . VAL A 1 102 ? 7.120 0.091 -0.982 1.00 95.75 102 VAL A C 1
ATOM 744 O O . VAL A 1 102 ? 7.525 -0.920 -0.402 1.00 95.75 102 VAL A O 1
ATOM 747 N N . THR A 1 103 ? 7.402 0.338 -2.264 1.00 93.88 103 THR A N 1
ATOM 748 C CA . THR A 1 103 ? 8.218 -0.563 -3.089 1.00 93.88 103 THR A CA 1
ATOM 749 C C . THR A 1 103 ? 9.665 -0.619 -2.581 1.00 93.88 103 THR A C 1
ATOM 751 O O . THR A 1 103 ? 10.194 -1.703 -2.356 1.00 93.88 103 THR A O 1
ATOM 754 N N . GLN A 1 104 ? 10.314 0.508 -2.270 1.00 91.62 104 GLN A N 1
ATOM 755 C CA . GLN A 1 104 ? 11.681 0.489 -1.724 1.00 91.62 104 GLN A CA 1
ATOM 756 C C . GLN A 1 104 ? 11.766 -0.166 -0.345 1.00 91.62 104 GLN A C 1
ATOM 758 O O . GLN A 1 104 ? 12.780 -0.794 -0.033 1.00 91.62 104 GLN A O 1
ATOM 763 N N . TRP A 1 105 ? 10.719 -0.055 0.474 1.00 93.44 105 TRP A N 1
ATOM 764 C CA . TRP A 1 105 ? 10.680 -0.700 1.783 1.00 93.44 105 TRP A CA 1
ATOM 765 C C . TRP A 1 105 ? 10.783 -2.228 1.690 1.00 93.44 105 TRP A C 1
ATOM 767 O O . TRP A 1 105 ? 11.499 -2.832 2.487 1.00 93.44 105 TRP A O 1
ATOM 777 N N . VAL A 1 106 ? 10.138 -2.863 0.703 1.00 94.25 106 VAL A N 1
ATOM 778 C CA . VAL A 1 106 ? 10.261 -4.321 0.517 1.00 94.25 106 VAL A CA 1
ATOM 779 C C . VAL A 1 106 ? 11.598 -4.737 -0.104 1.00 94.25 106 VAL A C 1
ATOM 781 O O . VAL A 1 106 ? 12.014 -5.885 0.045 1.00 94.25 106 VAL A O 1
ATOM 784 N N . LEU A 1 107 ? 12.293 -3.811 -0.772 1.00 92.25 107 LEU A N 1
ATOM 785 C CA . LEU A 1 107 ? 13.570 -4.064 -1.447 1.00 92.25 107 LEU A CA 1
ATOM 786 C C . LEU A 1 107 ? 14.795 -3.863 -0.554 1.00 92.25 107 LEU A C 1
ATOM 788 O O . LEU A 1 107 ? 15.870 -4.382 -0.866 1.00 92.25 107 LEU A O 1
ATOM 792 N N . ARG A 1 108 ? 14.677 -3.083 0.524 1.00 89.06 108 ARG A N 1
ATOM 793 C CA . ARG A 1 108 ? 15.829 -2.648 1.322 1.00 89.06 108 ARG A CA 1
ATOM 794 C C . ARG A 1 108 ? 15.741 -3.115 2.771 1.00 89.06 108 ARG A C 1
ATOM 796 O O . ARG A 1 108 ? 14.660 -3.123 3.353 1.00 89.06 108 ARG A O 1
ATOM 803 N N . PRO A 1 109 ? 16.884 -3.443 3.398 1.00 85.50 109 PRO A N 1
ATOM 804 C CA . PRO A 1 109 ? 16.926 -3.632 4.838 1.00 85.50 109 PRO A CA 1
ATOM 805 C C . PRO A 1 109 ? 16.480 -2.366 5.571 1.00 85.50 109 PRO A C 1
ATOM 807 O O . PRO A 1 109 ? 16.914 -1.258 5.244 1.00 85.50 109 PRO A O 1
ATOM 810 N N . GLY A 1 110 ? 15.647 -2.541 6.595 1.00 80.75 110 GLY A N 1
ATOM 811 C CA . GLY A 1 110 ? 15.302 -1.470 7.526 1.00 80.75 110 GLY A CA 1
ATOM 812 C C . GLY A 1 110 ? 16.499 -1.006 8.366 1.00 80.75 110 GLY A C 1
ATOM 813 O O . GLY A 1 110 ? 17.582 -1.598 8.352 1.00 80.75 110 GLY A O 1
ATOM 814 N N . ILE A 1 111 ? 16.304 0.057 9.150 1.00 76.75 111 ILE A N 1
ATOM 815 C CA . ILE A 1 111 ? 17.341 0.579 10.050 1.00 76.75 111 ILE A CA 1
ATOM 816 C C . ILE A 1 111 ? 17.747 -0.509 11.054 1.00 76.75 111 ILE A C 1
ATOM 818 O O . ILE A 1 111 ? 16.936 -0.982 11.844 1.00 76.75 111 ILE A O 1
ATOM 822 N N . GLY A 1 112 ? 19.028 -0.887 11.043 1.00 80.62 112 GLY A N 1
ATOM 823 C CA . GLY A 1 112 ? 19.566 -1.930 11.923 1.00 80.62 112 GLY A CA 1
ATOM 824 C C . GLY A 1 112 ? 19.364 -3.365 11.419 1.00 80.62 112 GLY A C 1
ATOM 825 O O . GLY A 1 112 ? 19.803 -4.297 12.093 1.00 80.62 112 GLY A O 1
ATOM 826 N N . CYS A 1 113 ? 18.764 -3.548 10.242 1.00 85.44 113 CYS A N 1
ATOM 827 C CA . CYS A 1 113 ? 18.621 -4.838 9.571 1.00 85.44 113 CYS A CA 1
ATOM 828 C C . CYS A 1 113 ? 19.709 -5.017 8.503 1.00 85.44 113 CYS A C 1
ATOM 830 O O . CYS A 1 113 ? 20.204 -4.050 7.926 1.00 85.44 113 CYS A O 1
ATOM 832 N N . THR A 1 114 ? 20.081 -6.268 8.225 1.00 89.62 114 THR A N 1
ATOM 833 C CA . THR A 1 114 ? 21.022 -6.612 7.142 1.00 89.62 114 THR A CA 1
ATOM 834 C C . THR A 1 114 ? 20.331 -7.158 5.901 1.00 89.62 114 THR A C 1
ATOM 836 O O . THR A 1 114 ? 20.930 -7.148 4.833 1.00 89.62 114 THR A O 1
ATOM 839 N N . GLU A 1 115 ? 19.088 -7.613 6.040 1.00 90.62 115 GLU A N 1
ATOM 840 C CA . GLU A 1 115 ? 18.282 -8.197 4.971 1.00 90.62 115 GLU A CA 1
ATOM 841 C C . GLU A 1 115 ? 16.987 -7.384 4.794 1.00 90.62 115 GLU A C 1
ATOM 843 O O . GLU A 1 115 ? 16.503 -6.811 5.781 1.00 90.62 115 GLU A O 1
ATOM 848 N N . PRO A 1 116 ? 16.430 -7.313 3.570 1.00 92.62 116 PRO A N 1
ATOM 849 C CA . PRO A 1 116 ? 15.075 -6.815 3.332 1.00 92.62 116 PRO A CA 1
ATOM 850 C C . PRO A 1 116 ? 14.020 -7.620 4.113 1.00 92.62 116 PRO A C 1
ATOM 852 O O . PRO A 1 116 ? 14.304 -8.746 4.538 1.00 92.62 116 PRO A O 1
ATOM 855 N N . PRO A 1 117 ? 12.802 -7.079 4.307 1.00 93.44 117 PRO A N 1
ATOM 856 C CA . PRO A 1 117 ? 11.747 -7.806 4.999 1.00 93.44 117 PRO A CA 1
ATOM 857 C C . PRO A 1 117 ? 11.361 -9.081 4.240 1.00 93.44 117 PRO A C 1
ATOM 859 O O . PRO A 1 117 ? 11.246 -9.112 3.015 1.00 93.44 117 PRO A O 1
ATOM 862 N N . THR A 1 118 ? 11.120 -10.146 4.992 1.00 94.50 118 THR A N 1
ATOM 863 C CA . THR A 1 118 ? 10.566 -11.399 4.477 1.00 94.50 118 THR A CA 1
ATOM 864 C C . THR A 1 118 ? 9.103 -11.229 4.059 1.00 94.50 118 THR A C 1
ATOM 866 O O . THR A 1 118 ? 8.405 -10.324 4.517 1.00 94.50 118 THR A O 1
ATOM 869 N N . VAL A 1 119 ? 8.592 -12.150 3.235 1.00 95.19 119 VAL A N 1
ATOM 870 C CA . VAL A 1 119 ? 7.181 -12.144 2.798 1.00 95.19 119 VAL A CA 1
ATOM 871 C C . VAL A 1 119 ? 6.213 -12.145 3.991 1.00 95.19 119 VAL A C 1
ATOM 873 O O . VAL A 1 119 ? 5.247 -11.384 4.000 1.00 95.19 119 VAL A O 1
ATOM 876 N N . ASP A 1 120 ? 6.502 -12.927 5.035 1.00 95.62 120 ASP A N 1
ATOM 877 C CA . ASP A 1 120 ? 5.681 -12.984 6.252 1.00 95.62 120 ASP A CA 1
ATOM 878 C C . ASP A 1 120 ? 5.687 -11.653 7.024 1.00 95.62 120 ASP A C 1
ATOM 880 O O . ASP A 1 120 ? 4.661 -11.235 7.570 1.00 95.62 120 ASP A O 1
ATOM 884 N N . GLU A 1 121 ? 6.822 -10.949 7.060 1.00 94.44 121 GLU A N 1
ATOM 885 C CA . GLU A 1 121 ? 6.917 -9.618 7.672 1.00 94.44 121 GLU A CA 1
ATOM 886 C C . GLU A 1 121 ? 6.133 -8.576 6.877 1.00 94.44 121 GLU A C 1
ATOM 888 O O . GLU A 1 121 ? 5.466 -7.727 7.484 1.00 94.44 121 GLU A O 1
ATOM 893 N N . VAL A 1 122 ? 6.159 -8.678 5.544 1.00 96.12 122 VAL A N 1
ATOM 894 C CA . VAL A 1 122 ? 5.366 -7.840 4.641 1.00 96.12 122 VAL A CA 1
ATOM 895 C C . VAL A 1 122 ? 3.873 -8.043 4.881 1.00 96.12 122 VAL A C 1
ATOM 897 O O . VAL A 1 122 ? 3.169 -7.086 5.215 1.00 96.12 122 VAL A O 1
ATOM 900 N N . ILE A 1 123 ? 3.403 -9.290 4.832 1.00 96.00 123 ILE A N 1
ATOM 901 C CA . ILE A 1 123 ? 2.010 -9.657 5.134 1.00 96.00 123 ILE A CA 1
ATOM 902 C C . ILE A 1 123 ? 1.616 -9.162 6.531 1.00 96.00 123 ILE A C 1
ATOM 904 O O . ILE A 1 123 ? 0.584 -8.511 6.710 1.00 96.00 123 ILE A O 1
ATOM 908 N N . GLY A 1 124 ? 2.460 -9.412 7.535 1.00 94.06 124 GLY A N 1
ATOM 909 C CA . GLY A 1 124 ? 2.210 -8.985 8.906 1.00 94.06 124 GLY A CA 1
ATOM 910 C C . GLY A 1 124 ? 2.098 -7.465 9.052 1.00 94.06 124 GLY A C 1
ATOM 911 O O . GLY A 1 124 ? 1.273 -6.990 9.834 1.00 94.06 124 GLY A O 1
ATOM 912 N N . ARG A 1 125 ? 2.900 -6.686 8.316 1.00 95.69 125 ARG A N 1
ATOM 913 C CA . ARG A 1 125 ? 2.826 -5.216 8.313 1.00 95.69 125 ARG A CA 1
ATOM 914 C C . ARG A 1 125 ? 1.522 -4.728 7.690 1.00 95.69 125 ARG A C 1
ATOM 916 O O . ARG A 1 125 ? 0.865 -3.891 8.304 1.00 95.69 125 ARG A O 1
ATOM 923 N N . ILE A 1 126 ? 1.129 -5.282 6.544 1.00 97.31 126 ILE A N 1
ATOM 924 C CA . ILE A 1 126 ? -0.123 -4.937 5.854 1.00 97.31 126 ILE A CA 1
ATOM 925 C C . ILE A 1 126 ? -1.326 -5.184 6.774 1.00 97.31 126 ILE A C 1
ATOM 927 O O . ILE A 1 126 ? -2.156 -4.296 6.974 1.00 97.31 126 ILE A O 1
ATOM 931 N N . LEU A 1 127 ? -1.387 -6.355 7.415 1.00 94.81 127 LEU A N 1
ATOM 932 C CA . LEU A 1 127 ? -2.477 -6.698 8.333 1.00 94.81 127 LEU A CA 1
ATOM 933 C C . LEU A 1 127 ? -2.500 -5.805 9.581 1.00 94.81 127 LEU A C 1
ATOM 935 O O . LEU A 1 127 ? -3.575 -5.440 10.061 1.00 94.81 127 LEU A O 1
ATOM 939 N N . ARG A 1 128 ? -1.332 -5.406 10.104 1.00 93.12 128 ARG A N 1
ATO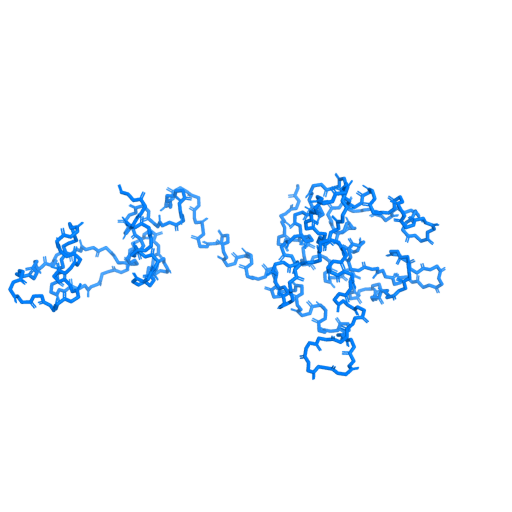M 940 C CA . ARG A 1 128 ? -1.260 -4.429 11.202 1.00 93.12 128 ARG A CA 1
ATOM 941 C C . ARG A 1 128 ? -1.750 -3.048 10.767 1.00 93.12 128 ARG A C 1
ATOM 943 O O . ARG A 1 128 ? -2.496 -2.438 11.527 1.00 93.12 128 ARG A O 1
ATOM 950 N N . ALA A 1 129 ? -1.396 -2.584 9.568 1.00 93.94 129 ALA A N 1
ATOM 951 C CA . ALA A 1 129 ? -1.897 -1.322 9.019 1.00 93.94 129 ALA A CA 1
ATOM 952 C C . ALA A 1 129 ? -3.429 -1.350 8.871 1.00 93.94 129 ALA A C 1
ATOM 954 O O . ALA A 1 129 ? -4.116 -0.443 9.344 1.00 93.94 129 ALA A O 1
ATOM 955 N N . ALA A 1 130 ? -3.978 -2.443 8.329 1.00 92.69 130 ALA A N 1
ATOM 956 C CA . ALA A 1 130 ? -5.421 -2.652 8.224 1.00 92.69 130 ALA A CA 1
ATOM 957 C C . ALA A 1 130 ? -6.115 -2.617 9.597 1.00 92.69 130 ALA A C 1
ATOM 959 O O . ALA A 1 130 ? -7.147 -1.964 9.758 1.00 92.69 130 ALA A O 1
ATOM 960 N N . ASN A 1 131 ? -5.535 -3.279 10.603 1.00 88.50 131 ASN A N 1
ATOM 961 C CA . ASN A 1 131 ? -6.075 -3.296 11.960 1.00 88.50 131 ASN A CA 1
ATOM 962 C C . ASN A 1 131 ? -6.021 -1.913 12.630 1.00 88.50 131 ASN A C 1
ATOM 964 O O . ASN A 1 131 ? -6.991 -1.504 13.262 1.00 88.50 131 ASN A O 1
ATOM 968 N N . THR A 1 132 ? -4.925 -1.166 12.470 1.00 85.69 132 THR A N 1
ATOM 969 C CA . THR A 1 132 ? -4.815 0.211 12.978 1.00 85.69 132 THR A CA 1
ATOM 970 C C . THR A 1 132 ? -5.888 1.110 12.366 1.00 85.69 132 THR A C 1
ATOM 972 O O . THR A 1 132 ? -6.570 1.821 13.104 1.00 85.69 132 THR A O 1
ATOM 975 N N . LEU A 1 133 ? -6.110 1.020 11.051 1.00 87.75 133 LEU A N 1
ATOM 976 C CA . LEU A 1 133 ? -7.186 1.749 10.372 1.00 87.75 133 LEU A CA 1
ATOM 977 C C . LEU A 1 133 ? -8.573 1.354 10.882 1.00 87.75 133 LEU A C 1
ATOM 979 O O . LEU A 1 133 ? -9.422 2.219 11.094 1.00 87.75 133 LEU A O 1
ATOM 983 N N . ALA A 1 134 ? -8.811 0.056 11.089 1.00 83.75 134 ALA A N 1
ATOM 984 C CA . ALA A 1 134 ? -10.078 -0.432 11.620 1.00 83.75 134 ALA A CA 1
ATOM 985 C C . ALA A 1 134 ? -10.340 0.135 13.022 1.00 83.75 134 ALA A C 1
ATOM 987 O O . ALA A 1 134 ? -11.446 0.598 13.295 1.00 83.75 134 ALA A O 1
ATOM 988 N N . ILE A 1 135 ? -9.313 0.172 13.880 1.00 75.00 135 ILE A N 1
ATOM 989 C CA . ILE A 1 135 ? -9.392 0.782 15.211 1.00 75.00 135 ILE A CA 1
ATOM 990 C C . ILE A 1 135 ? -9.711 2.275 15.085 1.00 75.00 135 ILE A C 1
ATOM 992 O O . ILE A 1 135 ? -10.714 2.701 15.649 1.00 75.00 135 ILE A O 1
ATOM 996 N N . GLN A 1 136 ? -8.949 3.034 14.291 1.00 74.88 136 GLN A N 1
ATOM 997 C CA . GLN A 1 136 ? -9.154 4.477 14.083 1.00 74.88 136 GLN A CA 1
ATOM 998 C C . GLN A 1 136 ? -10.552 4.809 13.535 1.00 74.88 136 GLN A C 1
ATOM 1000 O O . GLN A 1 136 ? -11.199 5.755 13.984 1.00 74.88 136 GLN A O 1
ATOM 1005 N N . THR A 1 137 ? -11.048 3.998 12.600 1.00 67.25 137 THR A N 1
ATOM 1006 C CA . THR A 1 137 ? -12.381 4.166 12.006 1.00 67.25 137 THR A CA 1
ATOM 1007 C C . THR A 1 137 ? -13.484 3.757 12.983 1.00 67.25 137 THR A C 1
ATOM 1009 O O . THR A 1 137 ? -14.538 4.380 13.018 1.00 67.25 137 THR A O 1
ATOM 1012 N N . SER A 1 138 ? -13.254 2.738 13.816 1.00 56.75 138 SER A N 1
ATOM 1013 C CA . SER A 1 138 ? -14.212 2.315 14.846 1.00 56.75 138 SER A CA 1
ATOM 1014 C C . SER A 1 138 ? -14.284 3.278 16.038 1.00 56.75 138 SER A C 1
ATOM 1016 O O . SER A 1 138 ? -15.357 3.427 16.626 1.00 56.75 138 SER A O 1
ATOM 1018 N N . SER A 1 139 ? -13.178 3.962 16.363 1.00 47.50 139 SER A N 1
ATOM 1019 C CA . SER A 1 139 ? -13.149 5.061 17.336 1.00 47.50 139 SER A CA 1
ATOM 1020 C C . SER A 1 139 ? -13.795 6.331 16.780 1.00 47.50 139 SER A C 1
ATOM 1022 O O . SER A 1 139 ? -14.447 7.062 17.518 1.00 47.50 139 SER A O 1
ATOM 1024 N N . ALA A 1 140 ? -13.711 6.562 15.466 1.00 47.03 140 ALA A N 1
ATOM 1025 C CA . ALA A 1 140 ? -14.451 7.619 14.784 1.00 47.03 140 ALA A CA 1
ATOM 1026 C C . ALA A 1 140 ? -15.922 7.204 14.577 1.00 47.03 140 ALA A C 1
ATOM 1028 O O . ALA A 1 140 ? -16.351 6.849 13.479 1.00 47.03 140 ALA A O 1
ATOM 1029 N N . ARG A 1 141 ? -16.733 7.217 15.642 1.00 47.47 141 ARG A N 1
ATOM 1030 C CA . ARG A 1 141 ? -18.175 6.944 15.519 1.00 47.47 141 ARG A CA 1
ATOM 1031 C C . ARG A 1 141 ? -18.852 8.008 14.636 1.00 47.47 141 ARG A C 1
ATOM 1033 O O . ARG A 1 141 ? -18.802 9.191 14.982 1.00 47.47 141 ARG A O 1
ATOM 1040 N N . PRO A 1 142 ? -19.575 7.622 13.564 1.00 41.50 142 PRO A N 1
ATOM 1041 C CA . PRO A 1 142 ? -20.368 8.562 12.782 1.00 41.50 142 PRO A CA 1
ATOM 1042 C C . PRO A 1 142 ? -21.414 9.239 13.676 1.00 41.50 142 PRO A C 1
ATOM 1044 O O . PRO A 1 142 ? -22.316 8.583 14.196 1.00 41.50 142 PRO A O 1
ATOM 1047 N N . GLY A 1 143 ? -21.289 10.555 13.852 1.00 50.59 143 GLY A N 1
ATOM 1048 C CA . GLY A 1 143 ? -22.311 11.395 14.483 1.00 50.59 143 GLY A CA 1
ATOM 1049 C C . GLY A 1 143 ? -22.110 11.758 15.956 1.00 50.59 143 GLY A C 1
ATOM 1050 O O . GLY A 1 143 ? -22.985 12.421 16.505 1.00 50.59 143 GLY A O 1
ATOM 1051 N N . PHE A 1 144 ? -20.995 11.388 16.594 1.00 57.12 144 PHE A N 1
ATOM 1052 C CA . PHE A 1 144 ? -20.748 11.741 18.003 1.00 57.12 144 PHE A CA 1
ATOM 1053 C C . PHE A 1 144 ? -19.356 12.296 18.286 1.00 57.12 144 PHE A C 1
ATOM 1055 O O . PHE A 1 144 ? -19.019 12.444 19.454 1.00 57.12 144 PHE A O 1
ATOM 1062 N N . THR A 1 145 ? -18.569 12.644 17.269 1.00 59.06 145 THR A N 1
ATOM 1063 C CA . THR A 1 145 ? -17.290 13.348 17.427 1.00 59.06 145 THR A CA 1
ATOM 1064 C C . THR A 1 145 ? -17.303 14.680 16.673 1.00 59.06 145 THR A C 1
ATOM 1066 O O . THR A 1 145 ? -18.027 14.817 15.685 1.00 59.06 145 THR A O 1
ATOM 1069 N N . ASP A 1 146 ? -16.557 15.678 17.146 1.00 58.44 146 ASP A N 1
ATOM 1070 C CA . ASP A 1 146 ? -16.330 16.919 16.398 1.00 58.44 146 ASP A CA 1
ATOM 1071 C C . ASP A 1 146 ? -15.366 16.702 15.216 1.00 58.44 146 ASP A C 1
ATOM 1073 O O . ASP A 1 146 ? -14.909 15.586 14.952 1.00 58.44 146 ASP A O 1
ATOM 1077 N N . GLU A 1 147 ? -15.071 17.776 14.480 1.00 54.09 147 GLU A N 1
ATOM 1078 C CA . GLU A 1 147 ? -14.140 17.768 13.340 1.00 54.09 147 GLU A CA 1
ATOM 1079 C C . GLU A 1 147 ? -12.702 17.354 13.717 1.00 54.09 147 GLU A C 1
ATOM 1081 O O . GLU A 1 147 ? -11.912 17.025 12.835 1.00 54.09 147 GLU A O 1
ATOM 1086 N N . TYR A 1 148 ? -12.381 17.310 15.015 1.00 55.41 148 TYR A N 1
ATOM 1087 C CA . TYR A 1 148 ? -11.084 16.911 15.563 1.00 55.41 148 TYR A CA 1
ATOM 1088 C C . TYR A 1 148 ? -11.101 15.489 16.145 1.00 55.41 148 TYR A C 1
ATOM 1090 O O . TYR A 1 148 ? -10.117 15.052 16.743 1.00 55.41 148 TYR A O 1
ATOM 1098 N N . GLY A 1 149 ? -12.203 14.749 15.978 1.00 58.19 149 GLY A N 1
ATOM 1099 C CA . GLY A 1 149 ? -12.336 13.380 16.474 1.00 58.19 149 GLY A CA 1
ATOM 1100 C C . GLY A 1 149 ? -12.606 13.283 17.979 1.00 58.19 149 GLY A C 1
ATOM 1101 O O . GLY A 1 149 ? -12.507 12.192 18.537 1.00 58.19 149 GLY A O 1
ATOM 1102 N N . LEU A 1 150 ? -12.963 14.382 18.654 1.00 63.38 150 LEU A N 1
ATOM 1103 C CA . LEU A 1 150 ? -13.313 14.364 20.076 1.00 63.38 150 LEU A CA 1
ATOM 1104 C C . LEU A 1 150 ? -14.795 14.061 20.252 1.00 63.38 150 LEU A C 1
ATOM 1106 O O . LEU A 1 150 ? -15.630 14.725 19.645 1.00 63.38 150 LEU A O 1
ATOM 1110 N N . CYS A 1 151 ? -15.144 13.127 21.143 1.00 66.94 151 CYS A N 1
ATOM 1111 C CA . CYS A 1 151 ? -16.540 12.852 21.491 1.00 66.94 151 CYS A CA 1
ATOM 1112 C C . CYS A 1 151 ? -17.301 14.148 21.828 1.00 66.94 151 CYS A C 1
ATOM 1114 O O . CYS A 1 151 ? -16.957 14.823 22.789 1.00 66.94 151 CYS A O 1
ATOM 1116 N N . LEU A 1 152 ? -18.376 14.479 21.117 1.00 68.31 152 LEU A N 1
ATOM 1117 C CA . LEU A 1 152 ? -19.210 15.664 21.343 1.00 68.31 152 LEU A CA 1
ATOM 1118 C C . LEU A 1 152 ? -19.827 15.696 22.748 1.00 68.31 152 LEU A C 1
ATOM 1120 O O . LEU A 1 152 ? -20.103 16.772 23.279 1.00 68.31 152 LEU A O 1
ATOM 1124 N N . THR A 1 153 ? -20.013 14.526 23.362 1.00 66.56 153 THR A N 1
ATOM 1125 C CA . THR A 1 153 ? -20.693 14.369 24.652 1.00 66.56 153 THR A CA 1
ATOM 1126 C C . THR A 1 153 ? -19.756 14.524 25.844 1.00 66.56 153 THR A C 1
ATOM 1128 O O . THR A 1 153 ? -20.134 15.138 26.839 1.00 66.56 153 THR A O 1
ATOM 1131 N N . CYS A 1 154 ? -18.524 14.012 25.763 1.00 65.56 154 CYS A N 1
ATOM 1132 C CA . CYS A 1 154 ? -17.532 14.157 26.839 1.00 65.56 154 CYS A CA 1
ATOM 1133 C C . CYS A 1 154 ? -16.338 15.043 26.470 1.00 65.56 154 CYS A C 1
ATOM 1135 O O . CYS A 1 154 ? -15.433 15.193 27.282 1.00 65.56 154 CYS A O 1
ATOM 1137 N N . ARG A 1 155 ? -16.294 15.591 25.254 1.00 65.75 155 ARG A N 1
ATOM 1138 C CA . ARG A 1 155 ? -15.180 16.368 24.681 1.00 65.75 155 ARG A CA 1
ATOM 1139 C C . ARG A 1 155 ? -13.814 15.759 24.971 1.00 65.75 155 ARG A C 1
ATOM 1141 O O . ARG A 1 155 ? -12.939 16.401 25.541 1.00 65.75 155 ARG A O 1
ATOM 1148 N N . GLY A 1 156 ? -13.675 14.468 24.684 1.00 62.66 156 GLY A N 1
ATOM 1149 C CA . GLY A 1 156 ? -12.419 13.746 24.877 1.00 62.66 156 GLY A CA 1
ATOM 1150 C C . GLY A 1 156 ? -12.083 13.353 26.327 1.00 62.66 156 GLY A C 1
ATOM 1151 O O . GLY A 1 156 ? -10.986 12.880 26.610 1.00 62.66 156 GLY A O 1
ATOM 1152 N N . HIS A 1 157 ? -13.000 13.521 27.284 1.00 63.97 157 HIS A N 1
ATOM 1153 C CA . HIS A 1 157 ? -12.734 13.167 28.685 1.00 63.97 157 HIS A CA 1
ATOM 1154 C C . HIS A 1 157 ? -12.953 11.674 28.989 1.00 63.97 157 HIS A C 1
ATOM 1156 O O . HIS A 1 157 ? -12.538 11.184 30.040 1.00 63.97 157 HIS A O 1
ATOM 1162 N N . GLY A 1 158 ? -13.640 10.936 28.111 1.00 61.47 158 GLY A N 1
ATOM 1163 C CA . GLY A 1 158 ? -13.997 9.524 28.306 1.00 61.47 158 GLY A CA 1
ATOM 1164 C C . GLY A 1 158 ? -15.089 9.272 29.363 1.00 61.47 158 GLY A C 1
ATOM 1165 O O . GLY A 1 158 ? -15.705 8.211 29.389 1.00 61.47 158 GLY A O 1
ATOM 1166 N N . SER A 1 159 ? -15.413 10.237 30.219 1.00 62.94 159 SER A N 1
ATOM 1167 C CA . SER A 1 159 ? -16.443 10.101 31.255 1.00 62.94 159 SER A CA 1
ATOM 1168 C C . SER A 1 159 ? -17.482 11.208 31.170 1.00 62.94 159 SER A C 1
ATOM 1170 O O . SER A 1 159 ? -17.130 12.354 30.897 1.00 62.94 159 SER A O 1
ATOM 1172 N N . LEU A 1 160 ? -18.744 10.880 31.461 1.00 55.09 160 LEU A N 1
ATOM 1173 C CA . LEU A 1 160 ? -19.757 11.895 31.740 1.00 55.09 160 LEU A CA 1
ATOM 1174 C C . LEU A 1 160 ? -19.704 12.301 33.212 1.00 55.09 160 LEU A C 1
ATOM 1176 O O . LEU A 1 160 ? -19.631 11.456 34.109 1.00 55.09 160 LEU A O 1
ATOM 1180 N N . MET A 1 161 ? -19.780 13.607 33.447 1.00 55.53 161 MET A N 1
ATOM 1181 C CA . MET A 1 161 ? -19.885 14.189 34.778 1.00 55.53 161 MET A CA 1
ATOM 1182 C C . MET A 1 161 ? -21.328 14.035 35.263 1.00 55.53 161 MET A C 1
ATOM 1184 O O . MET A 1 161 ? -22.196 14.821 34.895 1.00 55.53 161 MET A O 1
ATOM 1188 N N . VAL A 1 162 ? -21.600 13.000 36.056 1.00 51.25 162 VAL A N 1
ATOM 1189 C CA . VAL A 1 162 ? -22.913 12.787 36.676 1.00 51.25 162 VAL A CA 1
ATOM 1190 C C . VAL A 1 162 ? -22.706 12.830 38.191 1.00 51.25 162 VAL A C 1
ATOM 1192 O O . VAL A 1 162 ? -22.008 11.981 38.739 1.00 51.25 162 VAL A O 1
ATOM 1195 N N . ASP A 1 163 ? -23.264 13.856 38.838 1.00 52.75 163 ASP A N 1
ATOM 1196 C CA . ASP A 1 163 ? -23.407 14.003 40.300 1.00 52.75 163 ASP A CA 1
ATOM 1197 C C . ASP A 1 163 ? -22.155 14.349 41.143 1.00 52.75 163 ASP A C 1
ATOM 1199 O O . ASP A 1 163 ? -22.132 14.120 42.354 1.00 52.75 163 ASP A O 1
ATOM 1203 N N . GLY A 1 164 ? -21.107 14.932 40.555 1.00 56.62 164 GLY A N 1
ATOM 1204 C CA . GLY A 1 164 ? -19.930 15.381 41.312 1.00 56.62 164 GLY A CA 1
ATOM 1205 C C . GLY A 1 164 ? -20.128 16.733 42.017 1.00 56.62 164 GLY A C 1
ATOM 1206 O O . GLY A 1 164 ? -20.656 17.670 41.425 1.00 56.62 164 GLY A O 1
ATOM 1207 N N . GLU A 1 165 ? -19.644 16.870 43.256 1.00 65.25 165 GLU A N 1
ATOM 1208 C CA . GLU A 1 165 ? -19.385 18.182 43.873 1.00 65.25 165 GLU A CA 1
ATOM 1209 C C . GLU A 1 165 ? -18.169 18.811 43.173 1.00 65.25 165 GLU A C 1
ATOM 1211 O O . GLU A 1 165 ? -17.124 18.158 43.055 1.00 65.25 165 GLU A O 1
ATOM 1216 N N . GLU A 1 166 ? -18.313 20.038 42.664 1.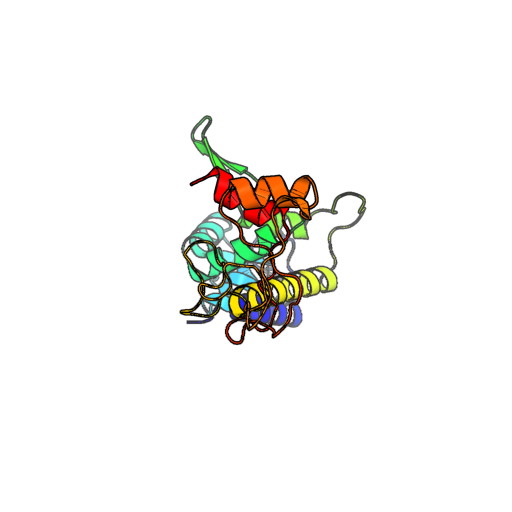00 65.81 166 GLU A N 1
ATOM 1217 C CA . GLU A 1 166 ? -17.205 20.787 42.062 1.00 65.81 166 GLU A CA 1
ATOM 1218 C C . GLU A 1 166 ? -16.121 21.008 43.126 1.00 65.81 166 GLU A C 1
ATOM 1220 O O . GLU A 1 166 ? -16.412 21.418 44.248 1.00 65.81 166 GLU A O 1
ATOM 1225 N N . ILE A 1 167 ? -14.873 20.676 42.798 1.00 70.56 167 ILE A N 1
ATOM 1226 C CA . ILE A 1 167 ? -13.730 20.898 43.679 1.00 70.56 167 ILE A CA 1
ATOM 1227 C C . ILE A 1 167 ? -13.518 22.414 43.754 1.00 70.56 167 ILE A C 1
ATOM 1229 O O . ILE A 1 167 ? -13.272 23.022 42.709 1.00 70.56 167 ILE A O 1
ATOM 1233 N N . PRO A 1 168 ? -13.566 23.025 44.951 1.00 79.31 168 PRO A N 1
ATOM 1234 C CA . PRO A 1 168 ? -13.269 24.442 45.116 1.00 79.31 168 PRO A CA 1
ATOM 1235 C C . PRO A 1 168 ? -11.901 24.795 44.526 1.00 79.31 168 PRO A C 1
ATOM 1237 O O . PRO A 1 168 ? -10.948 24.022 44.664 1.00 79.31 168 PRO A O 1
ATOM 1240 N N . TYR A 1 169 ? -11.784 25.965 43.892 1.00 76.25 169 TYR A N 1
ATOM 1241 C CA . TYR A 1 169 ? -10.555 26.404 43.221 1.00 76.25 169 TYR A CA 1
ATOM 1242 C C . TYR A 1 169 ? -9.327 26.290 44.130 1.00 76.25 169 TYR A C 1
ATOM 1244 O O . TYR A 1 169 ? -8.251 25.873 43.705 1.00 76.25 169 TYR A O 1
ATOM 1252 N N . GLU A 1 170 ? -9.487 26.607 45.411 1.00 86.69 170 GLU A N 1
ATOM 1253 C CA . GLU A 1 170 ? -8.435 26.588 46.421 1.00 86.69 170 GLU A CA 1
ATOM 1254 C C . GLU A 1 170 ? -7.833 25.189 46.602 1.00 86.69 170 GLU A C 1
ATOM 1256 O O . GLU A 1 170 ? -6.618 25.069 46.795 1.00 86.69 170 GLU A O 1
ATOM 1261 N N . GLU A 1 171 ? -8.664 24.154 46.464 1.00 77.31 171 GLU A N 1
ATOM 1262 C CA . GLU A 1 171 ? -8.321 22.735 46.603 1.00 77.31 171 GLU A CA 1
ATOM 1263 C C . GLU A 1 171 ? -7.735 22.125 45.319 1.00 77.31 171 GLU A C 1
ATOM 1265 O O . GLU A 1 171 ? -7.240 20.993 45.329 1.00 77.31 171 GLU A O 1
ATOM 1270 N N . LEU A 1 172 ? -7.750 22.859 44.203 1.00 63.56 172 LEU A N 1
ATOM 1271 C CA . LEU A 1 172 ? -7.147 22.406 42.955 1.00 63.56 172 LEU A CA 1
ATOM 1272 C C . LEU A 1 172 ? -5.614 22.395 43.054 1.00 63.56 172 LEU A C 1
ATOM 1274 O O . LEU A 1 172 ? -4.974 23.321 43.567 1.00 63.56 172 LEU A O 1
ATOM 1278 N N . SER A 1 173 ? -4.998 21.352 42.491 1.00 68.75 173 SER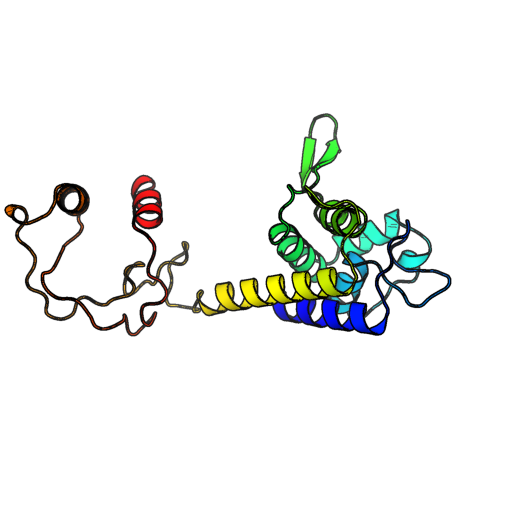 A N 1
ATOM 1279 C CA . SER A 1 173 ? -3.549 21.325 42.271 1.00 68.75 173 SER A CA 1
ATOM 1280 C C . SER A 1 173 ? -3.135 22.434 41.289 1.00 68.75 173 SER A C 1
ATOM 1282 O O . SER A 1 173 ? -3.957 22.838 40.466 1.00 68.75 173 SER A O 1
ATOM 1284 N N . PRO A 1 174 ? -1.875 22.915 41.294 1.00 68.94 174 PRO A N 1
ATOM 1285 C CA . PRO A 1 174 ? -1.438 23.999 40.402 1.00 68.94 174 PRO A CA 1
ATOM 1286 C C . PRO A 1 174 ? -1.764 23.763 38.918 1.00 68.94 174 PRO A C 1
ATOM 1288 O O . PRO A 1 174 ? -2.219 24.667 38.227 1.00 68.94 174 PRO A O 1
ATOM 1291 N N . ARG A 1 175 ? -1.624 22.517 38.449 1.00 52.81 175 ARG A N 1
ATOM 1292 C CA . ARG A 1 175 ? -1.974 22.113 37.078 1.00 52.81 175 ARG A CA 1
ATOM 1293 C C . ARG A 1 175 ? -3.484 22.162 36.807 1.00 52.81 175 ARG A C 1
ATOM 1295 O O . ARG A 1 175 ? -3.896 22.533 35.718 1.00 52.81 175 ARG A O 1
ATOM 1302 N N . ARG A 1 176 ? -4.317 21.817 37.794 1.00 61.69 176 ARG A N 1
ATOM 1303 C CA . ARG A 1 176 ? -5.782 21.917 37.680 1.00 61.69 176 ARG A CA 1
ATOM 1304 C C . ARG A 1 176 ? -6.276 23.355 37.802 1.00 61.69 176 ARG A C 1
ATOM 1306 O O . ARG A 1 176 ? -7.245 23.696 37.148 1.00 61.69 176 ARG A O 1
ATOM 1313 N N . LYS A 1 177 ? -5.590 24.210 38.567 1.00 69.25 177 LYS A N 1
ATOM 1314 C CA . LYS A 1 177 ? -5.863 25.657 38.596 1.00 69.25 177 LYS A CA 1
ATOM 1315 C C . LYS A 1 177 ? -5.678 26.275 37.217 1.00 69.25 177 LYS A C 1
ATOM 1317 O O . LYS A 1 177 ? -6.581 26.946 36.749 1.00 69.25 177 LYS A O 1
ATOM 1322 N N . GLN A 1 178 ? -4.586 25.929 36.533 1.00 57.34 178 GLN A N 1
ATOM 1323 C CA . GLN A 1 178 ? -4.355 26.362 35.155 1.00 57.34 178 GLN A CA 1
ATOM 1324 C C . GLN A 1 178 ? -5.488 25.930 34.212 1.00 57.34 178 GLN A C 1
ATOM 1326 O O . GLN A 1 178 ? -5.962 26.743 33.434 1.00 57.34 178 GLN A O 1
ATOM 1331 N N . GLY A 1 179 ? -5.972 24.688 34.318 1.00 52.41 179 GLY A N 1
ATOM 1332 C CA . GLY A 1 179 ? -7.162 24.265 33.573 1.00 52.41 179 GLY A CA 1
ATOM 1333 C C . GLY A 1 179 ? -8.426 25.033 33.987 1.00 52.41 179 GLY A C 1
ATOM 1334 O O . GLY A 1 179 ? -9.211 25.445 33.143 1.00 52.41 179 GLY A O 1
ATOM 1335 N N . HIS A 1 180 ? -8.629 25.290 35.276 1.00 65.81 180 HIS A N 1
ATOM 1336 C CA . HIS A 1 180 ? -9.811 26.014 35.748 1.00 65.81 180 HIS A CA 1
ATOM 1337 C C . HIS A 1 180 ? -9.837 27.460 35.246 1.00 65.81 180 HIS A C 1
ATOM 1339 O O . HIS A 1 180 ? -10.887 27.962 34.852 1.00 65.81 180 HIS A O 1
ATOM 1345 N N . ASP A 1 181 ? -8.675 28.110 35.193 1.00 64.12 181 ASP A N 1
ATOM 1346 C CA . ASP A 1 181 ? -8.508 29.455 34.637 1.00 64.12 181 ASP A CA 1
ATOM 1347 C C . ASP A 1 181 ? -8.785 29.499 33.119 1.00 64.12 181 ASP A C 1
ATOM 1349 O O . ASP A 1 181 ? -9.129 30.552 32.586 1.00 64.12 181 ASP A O 1
ATOM 1353 N N . LEU A 1 182 ? -8.710 28.348 32.438 1.00 53.00 182 LEU A N 1
ATOM 1354 C CA . LEU A 1 182 ? -9.101 28.150 31.036 1.00 53.00 182 LEU A CA 1
ATOM 1355 C C . LEU A 1 182 ? -10.579 27.735 30.871 1.00 53.00 182 LEU A C 1
ATOM 1357 O O . LEU A 1 182 ? -11.028 27.467 29.761 1.00 53.00 182 LEU A O 1
ATOM 1361 N N . GLY A 1 183 ? -11.360 27.710 31.958 1.00 52.81 183 GLY A N 1
ATOM 1362 C CA . GLY A 1 183 ? -12.796 27.408 31.939 1.00 52.81 183 GLY A CA 1
ATOM 1363 C C . GLY A 1 183 ? -13.164 25.959 32.271 1.00 52.81 183 GLY A C 1
ATOM 1364 O O . GLY A 1 183 ? -14.348 25.613 32.228 1.00 52.81 183 GLY A O 1
ATOM 1365 N N . HIS A 1 184 ? -12.194 25.116 32.641 1.00 54.00 184 HIS A N 1
ATOM 1366 C CA . HIS A 1 184 ? -12.452 23.729 33.043 1.00 54.00 184 HIS A CA 1
ATOM 1367 C C . HIS A 1 184 ? -13.038 23.633 34.454 1.00 54.00 184 HIS A C 1
ATOM 1369 O O . HIS A 1 184 ? -12.543 24.246 35.396 1.00 54.00 184 HIS A O 1
ATOM 1375 N N . ARG A 1 185 ? -14.051 22.786 34.644 1.00 63.28 185 ARG A N 1
ATOM 1376 C CA . ARG A 1 185 ? -14.591 22.470 35.976 1.00 63.28 185 ARG A CA 1
ATOM 1377 C C . ARG A 1 185 ? -14.102 21.104 36.435 1.00 63.28 185 ARG A C 1
ATOM 1379 O O . ARG A 1 185 ? -14.162 20.131 35.687 1.00 63.28 185 ARG A O 1
ATOM 1386 N N . PHE A 1 186 ? -13.643 21.012 37.678 1.00 64.38 186 PHE A N 1
ATOM 1387 C CA . PHE A 1 186 ? -13.128 19.771 38.264 1.00 64.38 186 PHE A CA 1
ATOM 1388 C C . PHE A 1 186 ? -14.061 19.303 39.367 1.00 64.38 186 PHE A C 1
ATOM 1390 O O . PHE A 1 186 ? -14.557 20.122 40.123 1.00 64.38 186 PHE A O 1
ATOM 1397 N N . TYR A 1 187 ? -14.271 17.997 39.508 1.00 68.31 187 TYR A N 1
ATOM 1398 C CA . TYR A 1 187 ? -15.240 17.459 40.464 1.00 68.31 187 TYR A CA 1
ATOM 1399 C C . TYR A 1 187 ? -14.643 16.315 41.286 1.00 68.31 187 TYR A C 1
ATOM 1401 O O . TYR A 1 187 ? -13.751 15.604 40.816 1.00 68.31 187 TYR A O 1
ATOM 1409 N N . ARG A 1 188 ? -15.116 16.154 42.530 1.00 62.91 188 ARG A N 1
ATOM 1410 C CA . ARG A 1 188 ? -14.550 15.216 43.520 1.00 62.91 188 ARG A CA 1
ATOM 1411 C C . ARG A 1 188 ? -14.750 13.742 43.162 1.00 62.91 188 ARG A C 1
ATOM 1413 O O . ARG A 1 188 ? -13.873 12.938 43.459 1.00 62.91 188 ARG A O 1
ATOM 1420 N N . ASN A 1 189 ? -15.857 13.399 42.502 1.00 57.78 189 ASN A N 1
ATOM 1421 C CA . ASN A 1 189 ? -16.180 12.032 42.092 1.00 57.78 189 ASN A CA 1
ATOM 1422 C C . ASN A 1 189 ? -16.408 11.959 40.576 1.00 57.78 189 ASN A C 1
ATOM 1424 O O . ASN A 1 189 ? -17.251 12.671 40.036 1.00 57.78 189 ASN A O 1
ATOM 1428 N N . THR A 1 190 ? -15.703 11.047 39.909 1.00 54.78 190 THR A N 1
ATOM 1429 C CA . THR A 1 190 ? -16.075 10.495 38.599 1.00 54.78 190 THR A CA 1
ATOM 1430 C C . THR A 1 190 ? -16.193 8.981 38.787 1.00 54.78 190 THR A C 1
ATOM 1432 O O . THR A 1 190 ? -15.400 8.359 39.488 1.00 54.78 190 THR A O 1
ATOM 1435 N N . SER A 1 191 ? -17.199 8.301 38.254 1.00 53.31 191 SER A N 1
ATOM 1436 C CA . SER A 1 191 ? -17.140 7.893 36.858 1.00 53.31 191 SER A CA 1
ATOM 1437 C C . SER A 1 191 ? -18.393 7.087 36.514 1.00 53.31 191 SER A C 1
ATOM 1439 O O . SER A 1 191 ? -18.623 6.003 37.047 1.00 53.31 191 SER A O 1
ATOM 1441 N N . LYS A 1 192 ? -19.176 7.574 35.555 1.00 60.56 192 LYS A N 1
ATOM 1442 C CA . LYS A 1 192 ? -19.729 6.657 34.562 1.00 60.56 192 LYS A CA 1
ATOM 1443 C C . LYS A 1 192 ? -18.925 6.863 33.281 1.00 60.56 192 LYS A C 1
ATOM 1445 O O . LYS A 1 192 ? -18.647 8.023 32.945 1.00 60.56 192 LYS A O 1
ATOM 1450 N N . PRO A 1 193 ? -18.512 5.782 32.595 1.00 62.34 193 PRO A N 1
ATOM 1451 C CA . PRO A 1 193 ? -18.029 5.894 31.228 1.00 62.34 193 PRO A CA 1
ATOM 1452 C C . PRO A 1 193 ? -19.026 6.739 30.441 1.00 62.34 193 PRO A C 1
ATOM 1454 O O . PRO A 1 193 ? -20.238 6.639 30.660 1.00 62.34 193 PRO A O 1
ATOM 1457 N N . CYS A 1 194 ? -18.522 7.634 29.595 1.00 63.72 194 CYS A N 1
ATOM 1458 C CA . CYS A 1 194 ? -19.392 8.382 28.704 1.00 63.72 194 CYS A CA 1
ATOM 1459 C C . CYS A 1 194 ? -20.224 7.358 27.917 1.00 63.72 194 CYS A C 1
ATOM 1461 O O . CYS A 1 194 ? -19.628 6.500 27.284 1.00 63.72 194 CYS A O 1
ATOM 1463 N N . PRO A 1 195 ? -21.561 7.394 27.937 1.00 62.28 195 PRO A N 1
ATOM 1464 C CA . PRO A 1 195 ? -22.380 6.404 27.244 1.00 62.28 195 PRO A CA 1
ATOM 1465 C C . PRO A 1 195 ? -22.125 6.417 25.731 1.00 62.28 195 PRO A C 1
ATOM 1467 O O . PRO A 1 195 ? -22.311 5.400 25.066 1.00 62.28 195 PRO A O 1
ATOM 1470 N N . ASP A 1 196 ? -21.627 7.541 25.207 1.00 64.06 196 ASP A N 1
ATOM 1471 C CA . ASP A 1 196 ? -21.419 7.737 23.777 1.00 64.06 196 ASP A CA 1
ATOM 1472 C C . ASP A 1 196 ? -20.020 7.321 23.301 1.00 64.06 196 ASP A C 1
ATOM 1474 O O . ASP A 1 196 ? -19.880 6.963 22.134 1.00 64.06 196 ASP A O 1
ATOM 1478 N N . CYS A 1 197 ? -19.005 7.283 24.177 1.00 63.31 197 CYS A N 1
ATOM 1479 C CA . CYS A 1 197 ? -17.654 6.802 23.828 1.00 63.31 197 CYS A CA 1
ATOM 1480 C C . CYS A 1 197 ? -17.098 5.694 24.741 1.00 63.31 197 CYS A C 1
ATOM 1482 O O . CYS A 1 197 ? -15.966 5.263 24.570 1.00 63.31 197 CYS A O 1
ATOM 1484 N N . ASP A 1 198 ? -17.868 5.244 25.729 1.00 65.56 198 ASP A N 1
ATOM 1485 C CA . ASP A 1 198 ? -17.546 4.201 26.713 1.00 65.56 198 ASP A CA 1
ATOM 1486 C C . ASP A 1 198 ? -16.156 4.328 27.373 1.00 65.56 198 ASP A C 1
ATOM 1488 O O . ASP A 1 198 ? -15.501 3.342 27.702 1.00 65.56 198 ASP A O 1
ATOM 1492 N N . GLY A 1 199 ? -15.657 5.555 27.557 1.00 60.53 199 GLY A N 1
ATOM 1493 C CA . GLY A 1 199 ? -14.318 5.772 28.122 1.00 60.53 199 GLY A CA 1
ATOM 1494 C C . GLY A 1 199 ? -13.158 5.686 27.141 1.00 60.53 199 GLY A C 1
ATOM 1495 O O . GLY A 1 199 ? -12.027 5.920 27.565 1.00 60.53 199 GLY A O 1
ATOM 1496 N N . GLN A 1 200 ? -13.414 5.394 25.865 1.00 59.44 200 GLN A N 1
ATOM 1497 C CA . GLN A 1 200 ? -12.368 5.124 24.876 1.00 59.44 200 GLN A CA 1
ATOM 1498 C C . GLN A 1 200 ? -11.745 6.392 24.286 1.00 59.44 200 GLN A C 1
ATOM 1500 O O . GLN A 1 200 ? -10.540 6.414 24.059 1.00 59.44 200 GLN A O 1
ATOM 1505 N N . ASP A 1 201 ? -12.503 7.485 24.168 1.00 58.16 201 ASP A N 1
ATOM 1506 C CA . ASP A 1 201 ? -11.994 8.756 23.620 1.00 58.16 201 ASP A CA 1
ATOM 1507 C C . ASP A 1 201 ? -11.248 9.599 24.659 1.00 58.16 201 ASP A C 1
ATOM 1509 O O . ASP A 1 201 ? -11.311 10.825 24.640 1.00 58.16 201 ASP A O 1
ATOM 1513 N N . ARG A 1 202 ? -10.587 8.970 25.634 1.00 56.84 202 ARG A N 1
ATOM 1514 C CA . ARG A 1 202 ? -9.870 9.698 26.680 1.00 56.84 202 ARG A CA 1
ATOM 1515 C C . ARG A 1 202 ? -8.572 10.261 26.107 1.00 56.84 202 ARG A C 1
ATOM 1517 O O . ARG A 1 202 ? -7.547 9.579 26.100 1.00 56.84 202 ARG A O 1
ATOM 1524 N N . VAL A 1 203 ? -8.598 11.507 25.643 1.00 55.88 203 VAL A N 1
ATOM 1525 C CA . VAL A 1 203 ? -7.381 12.177 25.184 1.00 55.88 203 VAL A CA 1
ATOM 1526 C C . VAL A 1 203 ? -6.477 12.472 26.371 1.00 55.88 203 VAL A C 1
ATOM 1528 O O . VAL A 1 203 ? -6.920 12.846 27.457 1.00 55.88 203 VAL A O 1
ATOM 1531 N N . THR A 1 204 ? -5.178 12.275 26.168 1.00 52.16 204 THR A N 1
ATOM 1532 C CA . THR A 1 204 ? -4.176 12.678 27.154 1.00 52.16 204 THR A CA 1
ATOM 1533 C C . THR A 1 204 ? -4.167 14.202 27.283 1.00 52.16 204 THR A C 1
ATOM 1535 O O . THR A 1 204 ? -4.406 14.908 26.302 1.00 52.16 204 THR A O 1
ATOM 1538 N N . ASP A 1 205 ? -3.848 14.720 28.475 1.00 46.16 205 ASP A N 1
ATOM 1539 C CA . ASP A 1 205 ? -3.796 16.164 28.773 1.00 46.16 205 ASP A CA 1
ATOM 1540 C C . ASP A 1 205 ? -3.025 16.995 27.724 1.00 46.16 205 ASP A C 1
ATOM 1542 O O . ASP A 1 205 ? -3.286 18.185 27.558 1.00 46.16 205 ASP A O 1
ATOM 1546 N N . ALA A 1 206 ? -2.068 16.381 27.020 1.00 42.16 206 ALA A N 1
ATOM 1547 C CA . ALA A 1 206 ? -1.275 17.016 25.972 1.00 42.16 206 ALA A CA 1
ATOM 1548 C C . ALA A 1 206 ? -2.093 17.366 24.717 1.00 42.16 206 ALA A C 1
ATOM 1550 O O . ALA A 1 206 ? -1.879 18.423 24.131 1.00 42.16 206 ALA A O 1
ATOM 1551 N N . VAL A 1 207 ? -3.043 16.515 24.322 1.00 45.16 207 VAL A N 1
ATOM 1552 C CA . VAL A 1 207 ? -3.856 16.722 23.112 1.00 45.16 207 VAL A CA 1
ATOM 1553 C C . VAL A 1 207 ? -4.964 17.745 23.370 1.00 45.16 207 VAL A C 1
ATOM 1555 O O . VAL A 1 207 ? -5.211 18.601 22.527 1.00 45.16 207 VAL A O 1
ATOM 1558 N N . VAL A 1 208 ? -5.552 17.735 24.572 1.00 46.88 208 VAL A N 1
ATOM 1559 C CA . VAL A 1 208 ? -6.514 18.765 25.010 1.00 46.88 208 VAL A CA 1
ATOM 1560 C C . VAL A 1 208 ? -5.834 20.139 25.102 1.00 46.88 208 VAL A C 1
ATOM 1562 O O . VAL A 1 208 ? -6.360 21.120 24.586 1.00 46.88 208 VAL A O 1
ATOM 1565 N N . SER A 1 209 ? -4.616 20.200 25.658 1.00 44.47 209 SER A N 1
ATOM 1566 C CA . SER A 1 209 ? -3.838 21.450 25.734 1.00 44.47 209 SER A CA 1
ATOM 1567 C C . SER A 1 209 ? -3.452 21.998 24.353 1.00 44.47 209 SER A C 1
ATOM 1569 O O . SER A 1 209 ? -3.392 23.211 24.172 1.00 44.47 209 SER A O 1
ATOM 1571 N N . ALA A 1 210 ? -3.178 21.125 23.376 1.00 44.41 210 ALA A N 1
ATOM 1572 C CA . ALA A 1 210 ? -2.864 21.533 22.007 1.00 44.41 210 ALA A CA 1
ATOM 1573 C C . ALA A 1 210 ? -4.097 22.076 21.265 1.00 44.41 210 ALA A C 1
ATOM 1575 O O . ALA A 1 210 ? -3.983 23.069 20.555 1.00 44.41 210 ALA A O 1
ATOM 1576 N N . TYR A 1 211 ? -5.268 21.466 21.468 1.00 46.16 211 TYR A N 1
ATOM 1577 C CA . TYR A 1 211 ? -6.542 21.928 20.911 1.00 46.16 211 TYR A CA 1
ATOM 1578 C C . TYR A 1 211 ? -6.937 23.314 21.445 1.00 46.16 211 TYR A C 1
ATOM 1580 O O . TYR A 1 211 ? -7.288 24.211 20.683 1.00 46.16 211 TYR A O 1
ATOM 1588 N N . GLU A 1 212 ? -6.794 23.544 22.747 1.00 45.72 212 GLU A N 1
ATOM 1589 C CA . GLU A 1 212 ? -7.185 24.817 23.369 1.00 45.72 212 GLU A CA 1
ATOM 1590 C C . GLU A 1 212 ? -6.221 25.965 23.083 1.00 45.72 212 GLU A C 1
ATOM 1592 O O . GLU A 1 212 ? -6.627 27.120 23.111 1.00 45.72 212 GLU A O 1
ATOM 1597 N N . ALA A 1 213 ? -4.966 25.670 22.737 1.00 46.28 213 ALA A N 1
ATOM 1598 C CA . ALA A 1 213 ? -4.036 26.678 22.232 1.00 46.28 213 ALA A CA 1
ATOM 1599 C C . ALA A 1 213 ? -4.420 27.212 20.836 1.00 46.28 213 ALA A C 1
ATOM 1601 O O . ALA A 1 213 ? -3.807 28.173 20.367 1.00 46.28 213 ALA A O 1
ATOM 1602 N N . THR A 1 214 ? -5.392 26.582 20.164 1.00 43.69 214 THR A N 1
ATOM 1603 C CA . THR A 1 214 ? -5.877 26.977 18.832 1.00 43.69 214 THR A CA 1
ATOM 1604 C C . THR A 1 214 ? -7.238 27.686 18.838 1.00 43.69 214 THR A C 1
ATOM 1606 O O . THR A 1 214 ? -7.673 28.134 17.776 1.00 43.69 214 THR A O 1
ATOM 1609 N N . LEU A 1 215 ? -7.879 27.829 20.007 1.00 44.41 215 LEU A N 1
ATOM 1610 C CA . LEU A 1 215 ? -9.118 28.595 20.231 1.00 44.41 215 LEU A CA 1
ATOM 1611 C C . LEU A 1 215 ? -8.818 29.993 20.794 1.00 44.41 215 LEU A C 1
ATOM 1613 O O . LEU A 1 215 ? -9.575 30.928 20.445 1.00 44.41 215 LEU A O 1
#

pLDDT: mean 80.18, std 18.01, range [41.5, 98.56]

Secondary structure (DSSP, 8-state):
---HHHHHHHHHHHHHHH-B--SSSSB-SSSS-B-HHHHHHHHHHS---GGGGT-HHHHHHHHHH-HHHHHHHHHHHHTSSSPPEEEEEETTEEEEEHHHHHHHHHHSPPTT-SSPPPHHHHHHHHHHHHHHHHHHHHHS-TTSB-TTS-BTTTTT-SEE--SPPBPPGGGS-HHHHHHHHTT---BS---EE-TTTTTTT---HHHHHHHHTT-

Foldseek 3Di:
DDALLQLLLQLLVQCVVFNADLDPFQADPVGSHGHSLQSSVCSQPVDRDPCSHPPRVVVCVSSVPDPSSVVNLVLLLVLDPDDFDWDDPDVVDTDGDSVCSRSVQQNDADDVGPDRDDSVRNSVSSNVSSVVVVVVVVLQDPPQADPVSAGVQCRLQQFDDDPFDWDPLVRDDPVVVVVVVLVDTHGDDDHDGRPRRRSPSNDDPVVVVVVSVVD

Radius of gyration: 23.41 Å; chains: 1; bounding box: 44×46×66 Å

Sequence (215 aa):
MQTTTETLIETAHIITTHGLHTGNQFAATDSDAIDICAAVYMAAEGTCPPEFSTDEDTSLAIISASAPAMAAIRALSDALESDVNDTEIAPGYTIPDHIEHVTQWVLRPGIGCTEPPTVDEVIGRILRAANTLAIQTSSARPGFTDEYGLCLTCRGHGSLMVDGEEIPYEELSPRRKQGHDLGHRFYRNTSKPCPDCDGQDRVTDAVVSAYEATL